Protein AF-A0A929K7Y6-F1 (afdb_monomer)

pLDDT: mean 86.95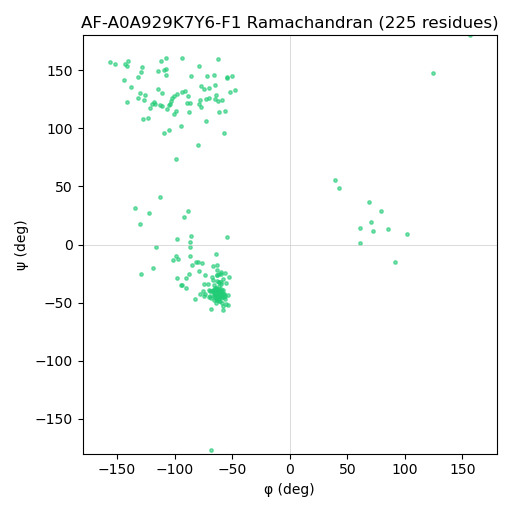, std 8.92, range [49.31, 98.0]

Sequence (227 aa):
PLDRRICQKIEYKYKKDDVKEEVITFFAADVDKVQQRGRVFEFLEKIGYAGSKWYGRIDEVYVPPSEYEEMARALKEKRIVFITGTPEYGKTYTAIRLMWEYYNSGYEPGWIKGGELTERIEVRKRLENISAELKPGHIIYFEDPFGRTKYERREGLEREIGTIMESIKHVGDAYVIITSREEVFKEFEKEKISVKELKEFERKLNIKKPSYDAEKRKEILLSWAEA

Secondary structure (DSSP, 8-state):
---GGGEEEEEEEEEEETTEEEEEEEEEE-HHHHHHHHHHHHHHHHTT-TT-TTTTTHHHH----TTHHHHHHHHHHHSEEEEEESTTSSHHHHHHHHHHHHHHTTPEEEEE--SSHHHHHHHHHHHHTHHHH--TTEEEEE-STT-SSS----TTHHHHHHHHHHHHHHSTTEEEEEEEEHHHHHHHTTSSS-HHHHHHHEEEE-TTTTSS-HHHHHHHHHHHH--

Foldseek 3Di:
DPDLVQWDWDWDWDDPDPPDIDIDIDTHGDVVVVVVLVLQQVLCVLQVNHPDPPSSCLVQQDDFFPCLVVLLVLCVVQLEAEEEEAPPLCQVSSLSSSQSVLVVVQAREYEQDCPDPVSLVSLVVCLVVVVVVFAARYEYEYEANLHDPAGPDDPCPLVSVVCCSVVSVVHHHHHYYYYHYPRSVVVVCVPDDPVVVNVSRYDYCYPVPHSADPVSVVSSVVSVVVD

Radius of gyration: 22.1 Å; Cα contacts (8 Å, |Δi|>4): 334; chains: 1; bounding box: 56×33×76 Å

Structure (mmCIF, N/CA/C/O backbone):
data_AF-A0A929K7Y6-F1
#
_entry.id   AF-A0A929K7Y6-F1
#
loop_
_atom_site.group_PDB
_atom_site.id
_atom_site.type_symbol
_atom_site.label_atom_id
_atom_site.label_alt_id
_atom_site.label_comp_id
_atom_site.label_asym_id
_atom_site.label_entity_id
_atom_site.label_seq_id
_atom_site.pdbx_PDB_ins_code
_atom_site.Cartn_x
_atom_site.Cartn_y
_atom_site.Cartn_z
_atom_site.occupancy
_atom_site.B_iso_or_equiv
_atom_site.auth_seq_id
_atom_site.auth_comp_id
_atom_site.auth_asym_id
_atom_site.auth_atom_id
_atom_site.pdbx_PDB_model_num
ATOM 1 N N . PRO A 1 1 ? 10.868 10.586 -25.017 1.00 49.31 1 PRO A N 1
ATOM 2 C CA . PRO A 1 1 ? 11.971 9.812 -25.643 1.00 49.31 1 PRO A CA 1
ATOM 3 C C . PRO A 1 1 ? 11.922 8.361 -25.160 1.00 49.31 1 PRO A C 1
ATOM 5 O O . PRO A 1 1 ? 11.759 8.166 -23.960 1.00 49.31 1 PRO A O 1
ATOM 8 N N . LEU A 1 2 ? 12.003 7.374 -26.061 1.00 53.50 2 LEU A N 1
ATOM 9 C CA . LEU A 1 2 ? 12.101 5.966 -25.658 1.00 53.50 2 LEU A CA 1
ATOM 10 C C . LEU A 1 2 ? 13.349 5.785 -24.792 1.00 53.50 2 LEU A C 1
ATOM 12 O O . LEU A 1 2 ? 14.454 6.173 -25.174 1.00 53.50 2 LEU A O 1
ATOM 16 N N . ASP A 1 3 ? 13.135 5.261 -23.593 1.00 63.34 3 ASP A N 1
ATOM 17 C CA . ASP A 1 3 ? 14.196 4.986 -22.642 1.00 63.34 3 ASP A CA 1
ATOM 18 C C . ASP A 1 3 ? 15.107 3.895 -23.214 1.00 63.34 3 ASP A C 1
ATOM 20 O O . ASP A 1 3 ? 14.658 2.813 -23.596 1.00 63.34 3 ASP A O 1
ATOM 24 N N . ARG A 1 4 ? 16.407 4.188 -23.285 1.00 64.75 4 ARG A N 1
ATOM 25 C CA . ARG A 1 4 ? 17.403 3.263 -23.834 1.00 64.75 4 ARG A CA 1
ATOM 26 C C . ARG A 1 4 ? 17.507 1.971 -23.018 1.00 64.75 4 ARG A C 1
ATOM 28 O O . ARG A 1 4 ? 18.010 0.993 -23.546 1.00 64.75 4 ARG A O 1
ATOM 35 N N . ARG A 1 5 ? 17.018 1.942 -21.772 1.00 65.69 5 ARG A N 1
ATOM 36 C CA . ARG A 1 5 ? 17.055 0.758 -20.894 1.00 65.69 5 ARG A CA 1
ATOM 37 C C . ARG A 1 5 ? 16.063 -0.337 -21.281 1.00 65.69 5 ARG A C 1
ATOM 39 O O . ARG A 1 5 ? 16.302 -1.504 -20.995 1.00 65.69 5 ARG A O 1
ATOM 46 N N . ILE A 1 6 ? 14.965 0.028 -21.943 1.00 70.44 6 ILE A N 1
ATOM 47 C CA . ILE A 1 6 ? 13.960 -0.925 -22.448 1.00 70.44 6 ILE A CA 1
ATOM 48 C C . ILE A 1 6 ? 14.158 -1.245 -23.932 1.00 70.44 6 ILE A C 1
ATOM 50 O O . ILE A 1 6 ? 13.341 -1.939 -24.530 1.00 70.44 6 ILE A O 1
ATOM 54 N N . CYS A 1 7 ? 15.228 -0.718 -24.533 1.00 73.50 7 CYS A N 1
ATOM 55 C CA . CYS A 1 7 ? 15.542 -0.918 -25.935 1.00 73.50 7 CYS A CA 1
ATOM 56 C C . CYS A 1 7 ? 16.875 -1.648 -26.079 1.00 73.50 7 CYS A C 1
ATOM 58 O O . CYS A 1 7 ? 17.916 -1.154 -25.649 1.00 73.50 7 CYS A O 1
ATOM 60 N N . GLN A 1 8 ? 16.873 -2.790 -26.756 1.00 78.88 8 GLN A N 1
ATOM 61 C CA . GLN A 1 8 ? 18.105 -3.453 -27.146 1.00 78.88 8 GLN A CA 1
ATOM 62 C C . GLN A 1 8 ? 18.693 -2.752 -28.372 1.00 78.88 8 GLN A C 1
ATOM 64 O O . GLN A 1 8 ? 18.033 -2.610 -29.404 1.00 78.88 8 GLN A O 1
ATOM 69 N N . LYS A 1 9 ? 19.949 -2.313 -28.266 1.00 83.69 9 LYS A N 1
ATOM 70 C CA . LYS A 1 9 ? 20.696 -1.801 -29.416 1.00 83.69 9 LYS A CA 1
ATOM 71 C C . LYS A 1 9 ? 21.072 -2.973 -30.323 1.00 83.69 9 LYS A C 1
ATOM 73 O O . LYS A 1 9 ? 21.716 -3.915 -29.870 1.00 83.69 9 LYS A O 1
ATOM 78 N N . ILE A 1 10 ? 20.700 -2.890 -31.593 1.00 84.44 10 ILE A N 1
ATOM 79 C CA . ILE A 1 10 ? 21.058 -3.862 -32.624 1.00 84.44 10 ILE A CA 1
ATOM 80 C C . ILE A 1 10 ? 21.908 -3.133 -33.655 1.00 84.44 10 ILE A C 1
ATOM 82 O O . ILE A 1 10 ? 21.470 -2.148 -34.244 1.00 84.44 10 ILE A O 1
ATOM 86 N N . GLU A 1 11 ? 23.129 -3.604 -33.867 1.00 89.12 11 GLU A N 1
ATOM 87 C CA . GLU A 1 11 ? 24.012 -3.084 -34.907 1.00 89.12 11 GLU A CA 1
ATOM 88 C C . GLU A 1 11 ? 24.056 -4.077 -36.064 1.00 89.12 11 GLU A C 1
ATOM 90 O O . GLU A 1 11 ? 24.442 -5.232 -35.893 1.00 89.12 11 GLU A O 1
ATOM 95 N N . TYR A 1 12 ? 23.656 -3.624 -37.246 1.00 84.31 12 TYR A N 1
ATOM 96 C CA . TYR A 1 12 ? 23.755 -4.391 -38.476 1.00 84.31 12 TYR A CA 1
ATOM 97 C C . TYR A 1 12 ? 24.885 -3.825 -39.327 1.00 84.31 12 TYR A C 1
ATOM 99 O O . TYR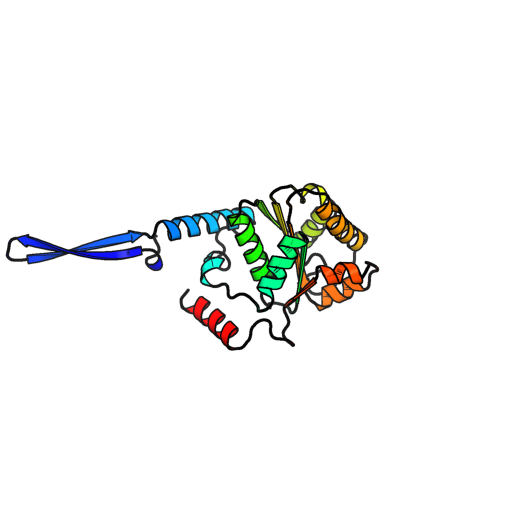 A 1 12 ? 24.838 -2.665 -39.744 1.00 84.31 12 TYR A O 1
ATOM 107 N N . LYS A 1 13 ? 25.908 -4.645 -39.566 1.00 88.69 13 LYS A N 1
ATOM 108 C CA . LYS A 1 13 ? 27.030 -4.298 -40.436 1.00 88.69 13 LYS A CA 1
ATOM 109 C C . LYS A 1 13 ? 26.755 -4.804 -41.843 1.00 88.69 13 LYS A C 1
ATOM 111 O O . LYS A 1 13 ? 26.407 -5.971 -42.014 1.00 88.69 13 LYS A O 1
ATOM 116 N N . TYR A 1 14 ? 26.928 -3.947 -42.840 1.00 84.00 14 TYR A N 1
ATOM 117 C CA . TYR A 1 14 ? 26.736 -4.306 -44.241 1.00 84.00 14 TYR A CA 1
ATOM 118 C C . TYR A 1 14 ? 27.783 -3.634 -45.128 1.00 84.00 14 TYR A C 1
ATOM 120 O O . TYR A 1 14 ? 28.328 -2.589 -44.780 1.00 84.00 14 TYR A O 1
ATOM 128 N N . LYS A 1 15 ? 28.089 -4.241 -46.277 1.00 82.81 15 LYS A N 1
ATOM 129 C CA . LYS A 1 15 ? 28.974 -3.647 -47.285 1.00 82.81 15 LYS A CA 1
ATOM 130 C C . LYS A 1 15 ? 28.125 -3.102 -48.419 1.00 82.81 15 LYS A C 1
ATOM 132 O O . LYS A 1 15 ? 27.332 -3.844 -48.993 1.00 82.81 15 LYS A O 1
ATOM 137 N N . LYS A 1 16 ? 28.273 -1.811 -48.707 1.00 70.88 16 LYS A N 1
ATOM 138 C CA . LYS A 1 16 ? 27.505 -1.141 -49.765 1.00 70.88 16 LYS A CA 1
ATOM 139 C C . LYS A 1 16 ? 28.177 -1.251 -51.135 1.00 70.88 16 LYS A C 1
ATOM 141 O O . LYS A 1 16 ? 27.482 -1.284 -52.135 1.00 70.88 16 LYS A O 1
ATOM 146 N N . ASP A 1 17 ? 29.493 -1.421 -51.129 1.00 71.38 17 ASP A N 1
ATOM 147 C CA . ASP A 1 17 ? 30.373 -1.778 -52.241 1.00 71.38 17 ASP A CA 1
ATOM 148 C C . ASP A 1 17 ? 31.562 -2.524 -51.606 1.00 71.38 17 ASP A C 1
ATOM 150 O O . ASP A 1 17 ? 31.840 -2.283 -50.426 1.00 71.38 17 ASP A O 1
ATOM 154 N N . ASP A 1 18 ? 32.284 -3.394 -52.326 1.00 69.94 18 ASP A N 1
ATOM 155 C CA . ASP A 1 18 ? 33.385 -4.264 -51.828 1.00 69.94 18 ASP A CA 1
ATOM 156 C C . ASP A 1 18 ? 34.552 -3.552 -51.091 1.00 69.94 18 ASP A C 1
ATOM 158 O O . ASP A 1 18 ? 35.552 -4.166 -50.719 1.00 69.94 18 ASP A O 1
ATOM 162 N N . VAL A 1 19 ? 34.421 -2.252 -50.835 1.00 66.69 19 VAL A N 1
ATOM 163 C CA . VAL A 1 19 ? 35.430 -1.336 -50.314 1.00 66.69 19 VAL A CA 1
ATOM 164 C C . VAL A 1 19 ? 35.034 -0.703 -48.965 1.00 66.69 19 VAL A C 1
ATOM 166 O O . VAL A 1 19 ? 35.923 -0.248 -48.246 1.00 66.69 19 VAL A O 1
ATOM 169 N N . LYS A 1 20 ? 33.747 -0.671 -48.559 1.00 72.94 20 LYS A N 1
ATOM 170 C CA . LYS A 1 20 ? 33.336 0.041 -47.324 1.00 72.94 20 LYS A CA 1
ATOM 171 C C . LYS A 1 20 ? 32.254 -0.675 -46.510 1.00 72.94 20 LYS A C 1
ATOM 173 O O . LYS A 1 20 ? 31.156 -0.938 -46.997 1.00 72.94 20 LYS A O 1
ATOM 178 N N . GLU A 1 21 ? 32.581 -0.958 -45.249 1.00 79.94 21 GLU A N 1
ATOM 179 C CA . GLU A 1 21 ? 31.666 -1.504 -44.243 1.00 79.94 21 GLU A CA 1
ATOM 180 C C . GLU A 1 21 ? 30.913 -0.348 -43.560 1.00 79.94 21 GLU A C 1
ATOM 182 O O . GLU A 1 21 ? 31.523 0.572 -43.012 1.00 79.94 21 GLU A O 1
ATOM 187 N N . GLU A 1 22 ? 29.586 -0.369 -43.626 1.00 85.94 22 GLU A N 1
ATOM 188 C CA . GLU A 1 22 ? 28.689 0.574 -42.960 1.00 85.94 22 GLU A CA 1
ATOM 189 C C . GLU A 1 22 ? 27.943 -0.125 -41.816 1.00 85.94 22 GLU A C 1
ATOM 191 O O . GLU A 1 22 ? 27.679 -1.327 -41.863 1.00 85.94 22 GLU A O 1
ATOM 196 N N . VAL A 1 23 ? 27.587 0.636 -40.777 1.00 87.50 23 VAL A N 1
ATOM 197 C CA . VAL A 1 23 ? 26.842 0.132 -39.615 1.00 87.50 23 VAL A CA 1
ATOM 198 C C . VAL A 1 23 ? 25.519 0.877 -39.502 1.00 87.50 23 VAL A C 1
ATOM 200 O O . VAL A 1 23 ? 25.504 2.095 -39.332 1.00 87.50 23 VAL A O 1
ATOM 203 N N . ILE A 1 24 ? 24.406 0.147 -39.546 1.00 87.38 24 ILE A N 1
ATOM 204 C CA . ILE A 1 24 ? 23.079 0.671 -39.213 1.00 87.38 24 ILE A CA 1
ATOM 205 C C . ILE A 1 24 ? 22.763 0.271 -37.776 1.00 87.38 24 ILE A C 1
ATOM 207 O O . ILE A 1 24 ? 22.894 -0.892 -37.401 1.00 87.38 24 ILE A O 1
ATOM 211 N N . THR A 1 25 ? 22.350 1.241 -36.961 1.00 83.06 25 THR A N 1
ATOM 212 C CA . THR A 1 25 ? 21.903 0.991 -35.587 1.00 83.06 25 THR A CA 1
ATOM 213 C C . THR A 1 25 ? 20.381 1.017 -35.519 1.00 83.06 25 THR A C 1
ATOM 215 O O . THR A 1 25 ? 19.760 2.014 -35.880 1.00 83.06 25 THR A O 1
ATOM 218 N N . PHE A 1 26 ? 19.798 -0.047 -34.979 1.00 81.94 26 PHE A N 1
ATOM 219 C CA . PHE A 1 26 ? 18.393 -0.148 -34.611 1.00 81.94 26 PHE A CA 1
ATOM 220 C C . PHE A 1 26 ? 18.254 -0.224 -33.087 1.00 81.94 26 PHE A C 1
ATOM 222 O O . PHE A 1 26 ? 19.178 -0.622 -32.375 1.00 81.94 26 PHE A O 1
ATOM 229 N N . PHE A 1 27 ? 17.077 0.140 -32.589 1.00 79.75 27 PHE A N 1
ATOM 230 C CA . PHE A 1 27 ? 16.694 -0.034 -31.193 1.00 79.75 27 PHE A CA 1
ATOM 231 C C . PHE A 1 27 ? 15.416 -0.868 -31.163 1.00 79.75 27 PHE A C 1
ATOM 233 O O . PHE A 1 27 ? 14.361 -0.389 -31.574 1.00 79.75 27 PHE A O 1
ATOM 240 N N . ALA A 1 28 ? 15.518 -2.119 -30.722 1.00 80.19 28 ALA A N 1
ATOM 241 C CA . ALA A 1 28 ? 14.365 -2.990 -30.542 1.00 80.19 28 ALA A CA 1
ATOM 242 C C . ALA A 1 28 ? 13.790 -2.763 -29.144 1.00 80.19 28 ALA A C 1
ATOM 244 O O . ALA A 1 28 ? 14.463 -3.037 -28.152 1.00 80.19 28 ALA A O 1
ATOM 245 N N . ALA A 1 29 ? 12.576 -2.223 -29.066 1.00 80.69 29 ALA A N 1
ATOM 246 C CA . ALA A 1 29 ? 11.886 -2.047 -27.797 1.00 80.69 29 ALA A CA 1
ATOM 247 C C . ALA A 1 29 ? 11.316 -3.384 -27.310 1.00 80.69 29 ALA A C 1
ATOM 249 O O . ALA A 1 29 ? 10.709 -4.128 -28.080 1.00 80.69 29 ALA A O 1
ATOM 250 N N . ASP A 1 30 ? 11.485 -3.652 -26.022 1.00 84.06 30 ASP A N 1
ATOM 251 C CA . ASP A 1 30 ? 10.811 -4.741 -25.327 1.00 84.06 30 ASP A CA 1
ATOM 252 C C . ASP A 1 30 ? 9.331 -4.365 -25.139 1.00 84.06 30 ASP A C 1
ATOM 254 O O . ASP A 1 30 ? 8.996 -3.468 -24.357 1.00 84.06 30 ASP A O 1
ATOM 258 N N . VAL A 1 31 ? 8.455 -4.996 -25.926 1.00 85.00 31 VAL A N 1
ATOM 259 C CA . VAL A 1 31 ? 7.019 -4.679 -25.968 1.00 85.00 31 VAL A CA 1
ATOM 260 C C . VAL A 1 31 ? 6.369 -4.888 -24.603 1.00 85.00 31 VAL A C 1
ATOM 262 O O . VAL A 1 31 ? 5.584 -4.038 -24.181 1.00 85.00 31 VAL A O 1
ATOM 265 N N . ASP A 1 32 ? 6.741 -5.949 -23.888 1.00 85.69 32 ASP A N 1
ATOM 266 C CA . ASP A 1 32 ? 6.171 -6.270 -22.579 1.00 85.69 32 ASP A CA 1
ATOM 267 C C . ASP A 1 32 ? 6.541 -5.188 -21.559 1.00 85.69 32 ASP A C 1
ATOM 269 O O . ASP A 1 32 ? 5.677 -4.684 -20.839 1.00 85.69 32 ASP A O 1
ATOM 273 N N . LYS A 1 33 ? 7.798 -4.722 -21.565 1.00 83.12 33 LYS A N 1
ATOM 274 C CA . LYS A 1 33 ? 8.229 -3.602 -20.707 1.00 83.12 33 LYS A CA 1
ATOM 275 C C . LYS A 1 33 ? 7.547 -2.285 -21.064 1.00 83.12 33 LYS A C 1
ATOM 277 O O . LYS A 1 33 ? 7.236 -1.492 -20.173 1.00 83.12 33 LYS A O 1
ATOM 282 N N . VAL A 1 34 ? 7.313 -2.021 -22.352 1.00 86.31 34 VAL A N 1
ATOM 283 C CA . VAL A 1 34 ? 6.565 -0.830 -22.790 1.00 86.31 34 VAL A CA 1
ATOM 284 C C . VAL A 1 34 ? 5.124 -0.892 -22.282 1.00 86.31 34 VAL A C 1
ATOM 286 O O . VAL A 1 34 ? 4.634 0.089 -21.719 1.00 86.31 34 VAL A O 1
ATOM 289 N N . GLN A 1 35 ? 4.459 -2.038 -22.432 1.00 89.06 35 GLN A N 1
ATOM 290 C CA . GLN A 1 35 ? 3.093 -2.244 -21.952 1.00 89.06 35 GLN A CA 1
ATOM 291 C C . GLN A 1 35 ? 3.006 -2.135 -20.429 1.00 89.06 35 GLN A C 1
ATOM 293 O O . GLN A 1 35 ? 2.133 -1.435 -19.919 1.00 89.06 35 GLN A O 1
ATOM 298 N N . GLN A 1 36 ? 3.940 -2.748 -19.700 1.00 88.00 36 GLN A N 1
ATOM 299 C CA . GLN A 1 36 ? 4.024 -2.653 -18.245 1.00 88.00 36 GLN A CA 1
ATOM 300 C C . GLN A 1 36 ? 4.144 -1.196 -17.784 1.00 88.00 36 GLN A C 1
ATOM 302 O O . GLN A 1 36 ? 3.403 -0.768 -16.902 1.00 88.00 36 GLN A O 1
ATOM 307 N N . ARG A 1 37 ? 5.004 -0.394 -18.425 1.00 86.62 37 ARG A N 1
ATOM 308 C CA . ARG A 1 37 ? 5.113 1.046 -18.132 1.00 86.62 37 ARG A CA 1
ATOM 309 C C . ARG A 1 37 ? 3.822 1.805 -18.417 1.00 86.62 37 ARG A C 1
ATOM 311 O O . ARG A 1 37 ? 3.455 2.674 -17.630 1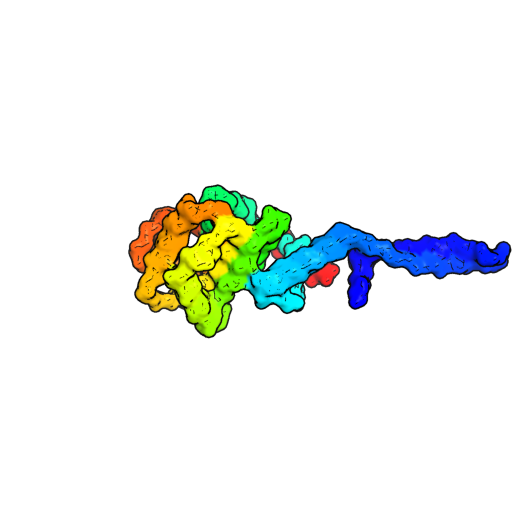.00 86.62 37 ARG A O 1
ATOM 318 N N . GLY A 1 38 ? 3.132 1.469 -19.505 1.00 91.00 38 GLY A N 1
ATOM 319 C CA . GLY A 1 38 ? 1.804 2.009 -19.800 1.00 91.00 38 GLY A CA 1
ATOM 320 C C . GLY A 1 38 ? 0.800 1.702 -18.687 1.00 91.00 38 GLY A C 1
ATOM 321 O O . GLY A 1 38 ? 0.112 2.604 -18.219 1.00 91.00 38 GLY A O 1
ATOM 322 N N . ARG A 1 39 ? 0.787 0.460 -18.185 1.00 94.00 39 ARG A N 1
ATOM 323 C CA . ARG A 1 39 ? -0.081 0.055 -17.068 1.00 94.00 39 ARG A CA 1
ATOM 324 C C . ARG A 1 39 ? 0.262 0.775 -15.766 1.00 94.00 39 ARG A C 1
ATOM 326 O O . ARG A 1 39 ? -0.653 1.195 -15.067 1.00 94.00 39 ARG A O 1
ATOM 333 N N . VAL A 1 40 ? 1.548 0.952 -15.446 1.00 94.38 40 VAL A N 1
ATOM 334 C CA . VAL A 1 40 ? 1.969 1.734 -14.268 1.00 94.38 40 VAL A CA 1
ATOM 335 C C . VAL A 1 40 ? 1.497 3.181 -14.400 1.00 94.38 40 VAL A C 1
ATOM 337 O O . VAL A 1 40 ? 0.992 3.748 -13.436 1.00 94.38 40 VAL A O 1
ATOM 340 N N . PHE A 1 41 ? 1.627 3.782 -15.585 1.00 93.88 41 PHE A N 1
ATOM 341 C CA . PHE A 1 41 ? 1.149 5.141 -15.831 1.00 93.88 41 PHE A CA 1
ATOM 342 C C . PHE A 1 41 ? -0.362 5.266 -15.583 1.00 93.88 41 PHE A C 1
ATOM 344 O O . PHE A 1 41 ? -0.771 6.120 -14.799 1.00 93.88 41 PHE A O 1
ATOM 351 N N . GLU A 1 42 ? -1.166 4.374 -16.165 1.00 96.19 42 GLU A N 1
ATOM 352 C CA . GLU A 1 42 ? -2.624 4.352 -15.987 1.00 96.19 42 GLU A CA 1
ATOM 353 C C . GLU A 1 42 ? -3.030 4.126 -14.520 1.00 96.19 42 GLU A C 1
ATOM 355 O O . GLU A 1 42 ? -3.892 4.824 -13.984 1.00 96.19 42 GLU A O 1
ATOM 360 N N . PHE A 1 43 ? -2.362 3.196 -13.830 1.00 97.44 43 PHE A N 1
ATOM 361 C CA . PHE A 1 43 ? -2.551 2.968 -12.398 1.00 97.44 43 PHE A CA 1
ATOM 362 C C . PHE A 1 43 ? -2.310 4.244 -11.583 1.00 97.44 43 PHE A C 1
ATOM 364 O O . PHE A 1 43 ? -3.121 4.607 -10.730 1.00 97.44 43 PHE A O 1
ATOM 371 N N . LEU A 1 44 ? -1.209 4.949 -11.862 1.00 96.31 44 LEU A N 1
ATOM 372 C CA . LEU A 1 44 ? -0.865 6.190 -11.177 1.00 96.31 44 LEU A CA 1
ATOM 373 C C . LEU A 1 44 ? -1.856 7.317 -11.467 1.00 96.31 44 LEU A C 1
ATOM 375 O O . LEU A 1 44 ? -2.132 8.111 -10.568 1.00 96.31 44 LEU A O 1
ATOM 379 N N . GLU A 1 45 ? -2.408 7.395 -12.677 1.00 96.19 45 GLU A N 1
ATOM 380 C CA . GLU A 1 45 ? -3.503 8.320 -12.982 1.00 96.19 45 GLU A CA 1
ATOM 381 C C . GLU A 1 45 ? -4.738 8.020 -12.127 1.00 96.19 45 GLU A C 1
ATOM 383 O O . GLU A 1 45 ? -5.253 8.929 -11.471 1.00 96.19 45 GLU A O 1
ATOM 388 N N . LYS A 1 46 ? -5.155 6.749 -12.048 1.00 96.19 46 LYS A N 1
ATOM 389 C CA . LYS A 1 46 ? -6.330 6.315 -11.269 1.00 96.19 46 LYS A CA 1
ATOM 390 C C . LYS A 1 46 ? -6.219 6.649 -9.781 1.00 96.19 46 LYS A C 1
ATOM 392 O O . LYS A 1 46 ? -7.180 7.131 -9.187 1.00 96.19 46 LYS A O 1
ATOM 397 N N . ILE A 1 47 ? -5.038 6.483 -9.183 1.00 95.19 47 ILE A N 1
ATOM 398 C CA . ILE A 1 47 ? -4.813 6.822 -7.765 1.00 95.19 47 ILE A CA 1
ATOM 399 C C . ILE A 1 47 ? -4.453 8.305 -7.528 1.00 95.19 47 ILE A C 1
ATOM 401 O O . ILE A 1 47 ? -4.075 8.683 -6.416 1.00 95.19 47 ILE A O 1
ATOM 405 N N . GLY A 1 48 ? -4.529 9.163 -8.555 1.00 92.75 48 GLY A N 1
ATOM 406 C CA . GLY A 1 48 ? -4.270 10.602 -8.434 1.00 92.75 48 GLY A CA 1
ATOM 407 C C . GLY A 1 48 ? -2.802 10.952 -8.156 1.00 92.75 48 GLY A C 1
ATOM 408 O O . GLY A 1 48 ? -2.514 11.862 -7.370 1.00 92.75 48 GLY A O 1
ATOM 409 N N . TYR A 1 49 ? -1.875 10.204 -8.756 1.00 90.81 49 TYR A N 1
ATOM 410 C CA . TYR A 1 49 ? -0.418 10.365 -8.653 1.00 90.81 49 TYR A CA 1
ATOM 411 C C . TYR A 1 49 ? 0.285 10.290 -10.023 1.00 90.81 49 TYR A C 1
ATOM 413 O O . TYR A 1 49 ? 1.438 9.859 -10.129 1.00 90.81 49 TYR A O 1
ATOM 421 N N . ALA A 1 50 ? -0.404 10.733 -11.078 1.00 89.00 50 ALA A N 1
ATOM 422 C CA . ALA A 1 50 ? 0.121 10.802 -12.439 1.00 89.00 50 ALA A CA 1
ATOM 423 C C . ALA A 1 50 ? 1.514 11.458 -12.483 1.00 89.00 50 ALA A C 1
ATOM 425 O O . ALA A 1 50 ? 1.758 12.494 -11.863 1.00 89.00 50 ALA A O 1
ATOM 426 N N . GLY A 1 51 ? 2.450 10.837 -13.205 1.00 82.56 51 GLY A N 1
ATOM 427 C CA . GLY A 1 51 ? 3.819 11.347 -13.335 1.00 82.56 51 GLY A CA 1
ATOM 428 C C . GLY A 1 51 ? 4.696 11.210 -12.081 1.00 82.56 51 GLY A C 1
ATOM 429 O O . GLY A 1 51 ? 5.785 11.790 -12.041 1.00 82.56 51 GLY A O 1
ATOM 430 N N . SER A 1 52 ? 4.271 10.449 -11.062 1.00 87.88 52 SER A N 1
ATOM 431 C CA . SER A 1 52 ? 5.094 10.169 -9.880 1.00 87.88 52 SER A CA 1
ATOM 432 C C . SER A 1 52 ? 6.430 9.536 -10.260 1.00 87.88 52 SER A C 1
ATOM 434 O O . SER A 1 52 ? 6.483 8.391 -10.706 1.00 87.88 52 SER A O 1
ATOM 436 N N . LYS A 1 53 ? 7.534 10.240 -9.998 1.00 84.81 53 LYS A N 1
ATOM 437 C CA . LYS A 1 53 ? 8.880 9.660 -10.131 1.00 84.81 53 LYS A CA 1
ATOM 438 C C . LYS A 1 53 ? 9.149 8.572 -9.092 1.00 84.81 53 LYS A C 1
ATOM 440 O O . LYS A 1 53 ? 9.931 7.667 -9.354 1.00 84.81 53 LYS A O 1
ATOM 445 N N . TRP A 1 54 ? 8.497 8.668 -7.933 1.00 84.62 54 TRP A N 1
ATOM 446 C CA . TRP A 1 54 ? 8.679 7.731 -6.829 1.00 84.62 54 TRP A CA 1
ATOM 447 C C . TRP A 1 54 ? 7.996 6.391 -7.097 1.00 84.62 54 TRP A C 1
ATOM 449 O O . TRP A 1 54 ? 8.589 5.346 -6.870 1.00 84.62 54 TRP A O 1
ATOM 459 N N . TYR A 1 55 ? 6.763 6.428 -7.610 1.00 89.94 55 TYR A N 1
ATOM 460 C CA . TYR A 1 55 ? 5.939 5.232 -7.813 1.00 89.94 55 TYR A CA 1
ATOM 461 C C . TYR A 1 55 ? 5.918 4.744 -9.264 1.00 89.94 55 TYR A C 1
ATOM 463 O O . TYR A 1 55 ? 5.528 3.613 -9.521 1.00 89.94 55 TYR A O 1
ATOM 471 N N . GLY A 1 56 ? 6.392 5.547 -10.222 1.00 87.75 56 GLY A N 1
ATOM 472 C CA . GLY A 1 56 ? 6.483 5.150 -11.634 1.00 87.75 56 GLY A CA 1
ATOM 473 C C . GLY A 1 56 ? 7.445 3.991 -11.896 1.00 87.75 56 GLY A C 1
ATOM 474 O O . GLY A 1 56 ? 7.497 3.473 -13.005 1.00 87.75 56 GLY A O 1
ATOM 475 N N . ARG A 1 57 ? 8.207 3.590 -10.876 1.00 86.81 57 ARG A N 1
ATOM 476 C CA . ARG A 1 57 ? 9.219 2.534 -10.924 1.00 86.81 57 ARG A CA 1
ATOM 477 C C . ARG A 1 57 ? 8.927 1.428 -9.911 1.00 86.81 57 ARG A C 1
ATOM 479 O O . ARG A 1 57 ? 9.836 0.758 -9.435 1.00 86.81 57 ARG A O 1
ATOM 486 N N . ILE A 1 58 ? 7.651 1.246 -9.567 1.00 89.81 58 ILE A N 1
ATOM 487 C CA . ILE A 1 58 ? 7.205 0.326 -8.515 1.00 89.81 58 ILE A CA 1
ATOM 488 C C . ILE A 1 58 ? 7.627 -1.131 -8.726 1.00 89.81 58 ILE A C 1
ATOM 490 O O . ILE A 1 58 ? 7.849 -1.833 -7.746 1.00 89.81 58 ILE A O 1
ATOM 494 N N . ASP A 1 59 ? 7.786 -1.574 -9.971 1.00 87.25 59 ASP A N 1
ATOM 495 C CA . ASP A 1 59 ? 8.297 -2.913 -10.287 1.00 87.25 59 ASP A CA 1
ATOM 496 C C . ASP A 1 59 ? 9.830 -2.996 -10.303 1.00 87.25 59 ASP A C 1
ATOM 498 O O . ASP A 1 59 ? 10.378 -4.088 -10.230 1.00 87.25 59 ASP A O 1
ATOM 502 N N . GLU A 1 60 ? 10.526 -1.860 -10.395 1.00 86.06 60 GLU A N 1
ATOM 503 C CA . GLU A 1 60 ? 11.988 -1.814 -10.516 1.00 86.06 60 GLU A CA 1
ATOM 504 C C . GLU A 1 60 ? 12.686 -1.641 -9.161 1.00 86.06 60 GLU A C 1
ATOM 506 O O . GLU A 1 60 ? 13.784 -2.148 -8.975 1.00 86.06 60 GLU A O 1
ATOM 511 N N . VAL A 1 61 ? 12.086 -0.891 -8.226 1.00 89.31 61 VAL A N 1
ATOM 512 C CA . VAL A 1 61 ? 12.762 -0.490 -6.971 1.00 89.31 61 VAL A CA 1
ATOM 513 C C . VAL A 1 61 ? 12.133 -1.039 -5.702 1.00 89.31 61 VAL A C 1
ATOM 515 O O . VAL A 1 61 ? 12.611 -0.752 -4.601 1.00 89.31 61 VAL A O 1
ATOM 518 N N . TYR A 1 62 ? 11.027 -1.771 -5.820 1.00 91.75 62 TYR A N 1
ATOM 519 C CA . TYR A 1 62 ? 10.369 -2.303 -4.641 1.00 91.75 62 TYR A CA 1
ATOM 520 C C . TYR A 1 62 ? 11.103 -3.522 -4.101 1.00 91.75 62 TYR A C 1
ATOM 522 O O . TYR A 1 62 ? 11.141 -4.566 -4.742 1.00 91.75 62 TYR A O 1
ATOM 530 N N . VAL A 1 63 ? 11.588 -3.401 -2.868 1.00 91.44 63 VAL A N 1
ATOM 531 C CA . VAL A 1 63 ? 12.065 -4.540 -2.086 1.00 91.44 63 VAL A CA 1
ATOM 532 C C . VAL A 1 63 ? 11.002 -4.870 -1.035 1.00 91.44 63 VAL A C 1
ATOM 534 O O . VAL A 1 63 ? 10.661 -4.000 -0.219 1.00 91.44 63 VAL A O 1
ATOM 537 N N . PRO A 1 64 ? 10.451 -6.096 -1.021 1.00 92.56 64 PRO A N 1
ATOM 538 C CA . PRO A 1 64 ? 9.402 -6.463 -0.083 1.00 92.56 64 PRO A CA 1
ATOM 539 C C . PRO A 1 64 ? 9.934 -6.578 1.359 1.00 92.56 64 PRO A C 1
ATOM 541 O O . PRO A 1 64 ? 10.977 -7.210 1.604 1.00 92.56 64 PRO A O 1
ATOM 544 N N . PRO A 1 65 ? 9.219 -6.018 2.357 1.00 93.12 65 PRO A N 1
ATOM 545 C CA . PRO A 1 65 ? 9.529 -6.271 3.758 1.00 93.12 65 PRO A CA 1
ATOM 546 C C . PRO A 1 65 ? 9.358 -7.759 4.078 1.00 93.12 65 PRO A C 1
ATOM 548 O O . PRO A 1 65 ? 8.669 -8.498 3.378 1.00 93.12 65 PRO A O 1
ATOM 551 N N . SER A 1 66 ? 9.984 -8.228 5.153 1.00 92.12 66 SER A N 1
ATOM 552 C CA . SER A 1 66 ? 9.885 -9.634 5.575 1.00 92.12 66 SER A CA 1
ATOM 553 C C . SER A 1 66 ? 8.450 -10.080 5.877 1.00 92.12 66 SER A C 1
ATOM 555 O O . SER A 1 66 ? 8.131 -11.256 5.747 1.00 92.12 66 SER A O 1
ATOM 557 N N . GLU A 1 67 ? 7.578 -9.141 6.232 1.00 92.75 67 GLU A N 1
ATOM 558 C CA . GLU A 1 67 ? 6.160 -9.370 6.499 1.00 92.75 67 GLU A CA 1
ATOM 559 C C . GLU A 1 67 ? 5.270 -9.301 5.240 1.00 92.75 67 GLU A C 1
ATOM 561 O O . GLU A 1 67 ? 4.066 -9.522 5.349 1.00 92.75 67 GLU A O 1
ATOM 566 N N . TYR A 1 68 ? 5.819 -9.006 4.052 1.00 94.56 68 TYR A N 1
ATOM 567 C CA . TYR A 1 68 ? 5.031 -8.745 2.836 1.00 94.56 68 TYR A CA 1
ATOM 568 C C . TYR A 1 68 ? 4.039 -9.862 2.498 1.00 94.56 68 TYR A C 1
ATOM 570 O O . TYR A 1 68 ? 2.843 -9.615 2.365 1.00 94.56 68 TYR A O 1
ATOM 578 N N . GLU A 1 69 ? 4.523 -11.103 2.428 1.00 94.50 69 GLU A N 1
ATOM 579 C CA . GLU A 1 69 ? 3.701 -12.275 2.102 1.00 94.50 69 GLU A CA 1
ATOM 580 C C . GLU A 1 69 ? 2.564 -12.485 3.106 1.00 94.50 69 GLU A C 1
ATOM 582 O O . GLU A 1 69 ? 1.460 -12.907 2.755 1.00 94.50 69 GLU A O 1
ATOM 587 N N . GLU A 1 70 ? 2.812 -12.161 4.375 1.00 93.56 70 GLU A N 1
ATOM 588 C CA . GLU A 1 70 ? 1.798 -12.231 5.419 1.00 93.56 70 GLU A CA 1
ATOM 589 C C . GLU A 1 70 ? 0.729 -11.146 5.231 1.00 93.56 70 GLU A C 1
ATOM 591 O O . GLU A 1 70 ? -0.458 -11.420 5.410 1.00 93.56 70 GLU A O 1
ATOM 596 N N . MET A 1 71 ? 1.130 -9.933 4.832 1.00 95.44 71 MET A N 1
ATOM 597 C CA . MET A 1 71 ? 0.212 -8.834 4.515 1.00 95.44 71 MET A CA 1
ATOM 598 C C . MET A 1 71 ? -0.645 -9.147 3.292 1.00 95.44 71 MET A C 1
ATOM 600 O O . MET A 1 71 ? -1.863 -8.988 3.350 1.00 95.44 71 MET A O 1
ATOM 604 N N . ALA A 1 72 ? -0.029 -9.631 2.211 1.00 96.62 72 ALA A N 1
ATOM 605 C CA . ALA A 1 72 ? -0.724 -10.005 0.985 1.00 96.62 72 ALA A CA 1
ATOM 606 C C . ALA A 1 72 ? -1.741 -11.126 1.244 1.00 96.62 72 ALA A C 1
ATOM 608 O O . ALA A 1 72 ? -2.895 -11.040 0.815 1.00 96.62 72 ALA A O 1
ATOM 609 N N . ARG A 1 73 ? -1.350 -12.144 2.025 1.00 95.56 73 ARG A N 1
ATOM 610 C CA . ARG A 1 73 ? -2.250 -13.224 2.448 1.00 95.56 73 ARG A CA 1
ATOM 611 C C . ARG A 1 73 ? -3.394 -12.711 3.315 1.00 95.56 73 ARG A C 1
ATOM 613 O O . ARG A 1 73 ? -4.544 -13.039 3.039 1.00 95.56 73 ARG A O 1
ATOM 620 N N . ALA A 1 74 ? -3.096 -11.891 4.324 1.00 94.00 74 ALA A N 1
ATOM 621 C CA . ALA A 1 74 ? -4.114 -11.311 5.194 1.00 94.00 74 ALA A CA 1
ATOM 622 C C . ALA A 1 74 ? -5.128 -10.490 4.390 1.00 94.00 74 ALA A C 1
ATOM 624 O O . ALA A 1 74 ? -6.328 -10.674 4.570 1.00 94.00 74 ALA A O 1
ATOM 625 N N . LEU A 1 75 ? -4.663 -9.655 3.458 1.00 96.06 75 LEU A N 1
ATOM 626 C CA . LEU A 1 75 ? -5.535 -8.888 2.576 1.00 96.06 75 LEU A CA 1
ATOM 627 C C . LEU A 1 75 ? -6.399 -9.803 1.701 1.00 96.06 75 LEU A C 1
ATOM 629 O O . LEU A 1 75 ? -7.603 -9.588 1.610 1.00 96.06 75 LEU A O 1
ATOM 633 N N . LYS A 1 76 ? -5.819 -10.854 1.112 1.00 94.81 76 LYS A N 1
ATOM 634 C CA . LYS A 1 76 ? -6.551 -11.807 0.268 1.00 94.81 76 LYS A CA 1
ATOM 635 C C . LYS A 1 76 ? -7.647 -12.556 1.030 1.00 94.81 76 LYS A C 1
ATOM 637 O O . LYS A 1 76 ? -8.760 -12.684 0.531 1.00 94.81 76 LYS A O 1
ATOM 642 N N . GLU A 1 77 ? -7.335 -13.059 2.222 1.00 92.88 77 GLU A N 1
ATOM 643 C CA . GLU A 1 77 ? -8.247 -13.882 3.028 1.00 92.88 77 GLU A CA 1
ATOM 644 C C . GLU A 1 77 ? -9.303 -13.044 3.747 1.00 92.88 77 GLU A C 1
ATOM 646 O O . GLU A 1 77 ? -10.474 -13.416 3.816 1.00 92.88 77 GLU A O 1
ATOM 651 N N . LYS A 1 78 ? -8.881 -11.910 4.307 1.00 92.25 78 LYS A N 1
ATOM 652 C CA . LYS A 1 78 ? -9.712 -11.091 5.190 1.00 92.25 78 LYS A CA 1
ATOM 653 C C . LYS A 1 78 ? -10.347 -9.904 4.489 1.00 92.25 78 LYS A C 1
ATOM 655 O O . LYS A 1 78 ? -11.191 -9.250 5.093 1.00 92.25 78 LYS A O 1
ATOM 660 N N . ARG A 1 79 ? -9.937 -9.612 3.250 1.00 94.38 79 ARG A N 1
ATOM 661 C CA . ARG A 1 79 ? -10.343 -8.443 2.453 1.00 94.38 79 ARG A CA 1
ATOM 662 C C . ARG A 1 79 ? -9.981 -7.088 3.067 1.00 94.38 79 ARG A C 1
ATOM 664 O O . ARG A 1 79 ? -10.245 -6.052 2.469 1.00 94.38 79 ARG A O 1
ATOM 671 N N . ILE A 1 80 ? -9.327 -7.072 4.224 1.00 94.44 80 ILE A N 1
ATOM 672 C CA . ILE A 1 80 ? -8.826 -5.868 4.876 1.00 94.44 80 ILE A CA 1
ATOM 673 C C . ILE A 1 80 ? -7.494 -6.145 5.572 1.00 94.44 80 ILE A C 1
ATOM 675 O O . ILE A 1 80 ? -7.307 -7.202 6.178 1.00 94.44 80 ILE A O 1
ATOM 679 N N . VAL A 1 81 ? -6.576 -5.180 5.507 1.00 95.94 81 VAL A N 1
ATOM 680 C CA . VAL A 1 81 ? -5.313 -5.197 6.255 1.00 95.94 81 VAL A CA 1
ATOM 681 C C . VAL A 1 81 ? -5.001 -3.814 6.830 1.00 95.94 81 VAL A C 1
ATOM 683 O O . VAL A 1 81 ? -5.106 -2.803 6.133 1.00 95.94 81 VAL A O 1
ATOM 686 N N . PHE A 1 82 ? -4.584 -3.768 8.098 1.00 95.56 82 PHE A N 1
ATOM 687 C CA . PHE A 1 82 ? -4.018 -2.567 8.715 1.00 95.56 82 PHE A CA 1
ATOM 688 C C . PHE A 1 82 ? -2.498 -2.695 8.725 1.00 95.56 82 PHE A C 1
ATOM 690 O O . PHE A 1 82 ? -1.951 -3.531 9.440 1.00 95.56 82 PHE A O 1
ATOM 697 N N . ILE A 1 83 ? -1.805 -1.873 7.947 1.00 96.31 83 ILE A N 1
ATOM 698 C CA . ILE A 1 83 ? -0.346 -1.822 7.905 1.00 96.31 83 ILE A CA 1
ATOM 699 C C . ILE A 1 83 ? 0.113 -0.730 8.869 1.00 96.31 83 ILE A C 1
ATOM 701 O O . ILE A 1 83 ? 0.049 0.465 8.569 1.00 96.31 83 ILE A O 1
ATOM 705 N N . THR A 1 84 ? 0.584 -1.134 10.043 1.00 95.06 84 THR A N 1
ATOM 706 C CA . THR A 1 84 ? 1.063 -0.209 11.076 1.00 95.06 84 THR A CA 1
ATOM 707 C C . THR A 1 84 ? 2.578 -0.268 11.190 1.00 95.06 84 THR A C 1
ATOM 709 O O . THR A 1 84 ? 3.216 -1.203 10.710 1.00 95.06 84 THR A O 1
ATOM 712 N N . GLY A 1 85 ? 3.203 0.752 11.774 1.00 92.88 85 GLY A N 1
ATOM 713 C CA . GLY A 1 85 ? 4.654 0.731 11.947 1.00 92.88 85 GLY A CA 1
ATOM 714 C C . GLY A 1 85 ? 5.305 2.091 12.086 1.00 92.88 85 GLY A C 1
ATOM 715 O O . GLY A 1 85 ? 4.650 3.135 12.002 1.00 92.88 85 GLY A O 1
ATOM 716 N N . THR A 1 86 ? 6.625 2.067 12.246 1.00 89.06 86 THR A N 1
ATOM 717 C CA . THR A 1 86 ? 7.470 3.259 12.385 1.00 89.06 86 THR A CA 1
ATOM 718 C C . THR A 1 86 ? 7.264 4.233 11.206 1.00 89.06 86 THR A C 1
ATOM 720 O O . THR A 1 86 ? 6.993 3.794 10.078 1.00 89.06 86 THR A O 1
ATOM 723 N N . PRO A 1 87 ? 7.314 5.562 11.427 1.00 87.62 87 PRO A N 1
ATOM 724 C CA . PRO A 1 87 ? 7.320 6.542 10.340 1.00 87.62 87 PRO A CA 1
ATOM 725 C C . PRO A 1 87 ? 8.373 6.211 9.276 1.00 87.62 87 PRO A C 1
ATOM 727 O O . PRO A 1 87 ? 9.428 5.678 9.603 1.00 87.62 87 PRO A O 1
ATOM 730 N N . GLU A 1 88 ? 8.058 6.499 8.009 1.00 83.94 88 GLU A N 1
ATOM 731 C CA . GLU A 1 88 ? 8.999 6.391 6.874 1.00 83.94 88 GLU A CA 1
ATOM 732 C C . GLU A 1 88 ? 9.565 4.979 6.611 1.00 83.94 88 GLU A C 1
ATOM 734 O O . GLU A 1 88 ? 10.481 4.800 5.819 1.00 83.94 88 GLU A O 1
ATOM 739 N N . TYR A 1 89 ? 8.961 3.944 7.199 1.00 85.75 89 TYR A N 1
ATOM 740 C CA . TYR A 1 89 ? 9.418 2.552 7.093 1.00 85.75 89 TYR A CA 1
ATOM 741 C C . TYR A 1 89 ? 8.786 1.758 5.935 1.00 85.75 89 TYR A C 1
ATOM 743 O O . TYR A 1 89 ? 8.678 0.538 5.995 1.00 85.75 89 TYR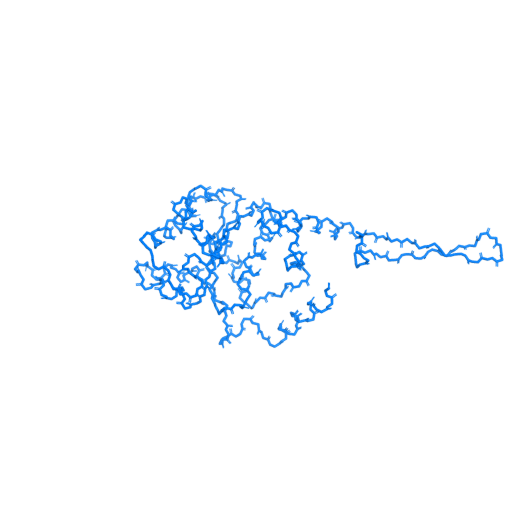 A O 1
ATOM 751 N N . GLY A 1 90 ? 8.313 2.449 4.892 1.00 89.44 90 GLY A N 1
ATOM 752 C CA . GLY A 1 90 ? 7.790 1.806 3.678 1.00 89.44 90 GLY A CA 1
ATOM 753 C C . GLY A 1 90 ? 6.314 1.388 3.711 1.00 89.44 90 GLY A C 1
ATOM 754 O O . GLY A 1 90 ? 5.883 0.669 2.813 1.00 89.44 90 GLY A O 1
ATOM 755 N N . LYS A 1 91 ? 5.512 1.850 4.686 1.00 94.81 91 LYS A N 1
ATOM 756 C CA . LYS A 1 91 ? 4.063 1.550 4.763 1.00 94.81 91 LYS A CA 1
ATOM 757 C C . LYS A 1 91 ? 3.301 1.986 3.509 1.00 94.81 91 LYS A C 1
ATOM 759 O O . LYS A 1 91 ? 2.682 1.151 2.862 1.00 94.81 91 LYS A O 1
ATOM 764 N N . THR A 1 92 ? 3.390 3.270 3.150 1.00 93.88 92 THR A N 1
ATOM 765 C CA . THR A 1 92 ? 2.721 3.831 1.965 1.00 93.88 92 THR A CA 1
ATOM 766 C C . THR A 1 92 ? 3.177 3.119 0.696 1.00 93.88 92 THR A C 1
ATOM 768 O O . THR A 1 92 ? 2.352 2.710 -0.110 1.00 93.88 92 THR A O 1
ATOM 771 N N . TYR A 1 93 ? 4.482 2.876 0.552 1.00 94.50 93 TYR A N 1
ATOM 772 C CA . TYR A 1 93 ? 5.016 2.177 -0.616 1.00 94.50 93 TYR A CA 1
ATOM 773 C C . TYR A 1 93 ? 4.503 0.727 -0.705 1.00 94.50 93 TYR A C 1
ATOM 775 O O . TYR A 1 93 ? 4.108 0.275 -1.774 1.00 94.50 93 TYR A O 1
ATOM 783 N N . THR A 1 94 ? 4.440 0.015 0.424 1.00 96.00 94 THR A N 1
ATOM 784 C CA . THR A 1 94 ? 3.880 -1.345 0.512 1.00 96.00 94 THR A CA 1
ATOM 785 C C . THR A 1 94 ? 2.381 -1.366 0.208 1.00 96.00 94 THR A C 1
ATOM 787 O O . THR A 1 94 ? 1.919 -2.246 -0.510 1.00 96.00 94 THR A O 1
ATOM 790 N N . ALA A 1 95 ? 1.617 -0.381 0.689 1.00 97.44 95 ALA A N 1
ATOM 791 C CA . ALA A 1 95 ? 0.198 -0.248 0.365 1.00 97.44 95 ALA A CA 1
ATOM 792 C C . ALA A 1 95 ? -0.019 -0.035 -1.142 1.00 97.44 95 ALA A C 1
ATOM 794 O O . ALA A 1 95 ? -0.820 -0.738 -1.752 1.00 97.44 95 ALA A O 1
ATOM 795 N N . ILE A 1 96 ? 0.752 0.866 -1.762 1.00 96.88 96 ILE A N 1
ATOM 796 C CA . ILE A 1 96 ? 0.690 1.115 -3.210 1.00 96.88 96 ILE A CA 1
ATOM 797 C C . ILE A 1 96 ? 1.121 -0.131 -3.993 1.00 96.88 96 ILE A C 1
ATOM 799 O O . ILE A 1 96 ? 0.515 -0.436 -5.016 1.00 96.88 96 ILE A O 1
ATOM 803 N N . ARG A 1 97 ? 2.114 -0.891 -3.509 1.00 97.31 97 ARG A N 1
ATOM 804 C CA . ARG A 1 97 ? 2.513 -2.165 -4.121 1.00 97.31 97 ARG A CA 1
ATOM 805 C C . ARG A 1 97 ? 1.365 -3.173 -4.130 1.00 97.31 97 ARG A C 1
ATOM 807 O O . ARG A 1 97 ? 1.082 -3.744 -5.177 1.00 97.31 97 ARG A O 1
ATOM 814 N N . LEU A 1 98 ? 0.694 -3.365 -2.996 1.00 98.00 98 LEU A N 1
ATOM 815 C CA . LEU A 1 98 ? -0.467 -4.253 -2.921 1.00 98.00 98 LEU A CA 1
ATOM 816 C C . LEU A 1 98 ? -1.576 -3.773 -3.870 1.00 98.00 98 LEU A C 1
ATOM 818 O O . LEU A 1 98 ? -2.111 -4.569 -4.634 1.00 98.00 98 LEU A O 1
ATOM 822 N N . MET A 1 99 ? -1.872 -2.469 -3.898 1.00 97.94 99 MET A N 1
ATOM 823 C CA . MET A 1 99 ? -2.835 -1.903 -4.854 1.00 97.94 99 MET A CA 1
ATOM 824 C C . MET A 1 99 ? -2.457 -2.186 -6.309 1.00 97.94 99 MET A C 1
ATOM 826 O O . MET A 1 99 ? -3.325 -2.537 -7.102 1.00 97.94 99 MET A O 1
ATOM 830 N N . TRP A 1 100 ? -1.178 -2.054 -6.657 1.00 97.81 100 TRP A N 1
ATOM 831 C CA . TRP A 1 100 ? -0.659 -2.330 -7.994 1.00 97.81 100 TRP A CA 1
ATOM 832 C C . TRP A 1 100 ? -0.847 -3.798 -8.405 1.00 97.81 100 TRP A C 1
ATOM 834 O O . TRP A 1 100 ? -1.239 -4.085 -9.535 1.00 97.81 100 TRP A O 1
ATOM 844 N N . GLU A 1 101 ? -0.639 -4.744 -7.490 1.00 97.44 101 GLU A N 1
ATOM 845 C CA . GLU A 1 101 ? -0.847 -6.175 -7.759 1.00 97.44 101 GLU A CA 1
ATOM 846 C C . GLU A 1 101 ? -2.325 -6.521 -7.992 1.00 97.44 101 GLU A C 1
ATOM 848 O O . GLU A 1 101 ? -2.658 -7.272 -8.916 1.00 97.44 101 GLU A O 1
ATOM 853 N N . TYR A 1 102 ? -3.229 -5.915 -7.220 1.00 97.81 102 TYR A N 1
ATOM 854 C CA . TYR A 1 102 ? -4.671 -6.051 -7.437 1.00 97.81 102 TYR A CA 1
ATOM 855 C C . TYR A 1 102 ? -5.123 -5.351 -8.722 1.00 97.81 102 TYR A C 1
ATOM 857 O O . TYR A 1 102 ? -5.898 -5.922 -9.486 1.00 97.81 102 TYR A O 1
ATOM 865 N N . TYR A 1 103 ? -4.583 -4.172 -9.032 1.00 97.88 103 TYR A N 1
ATOM 866 C CA . TYR A 1 103 ? -4.824 -3.507 -10.312 1.00 97.88 103 TYR A CA 1
ATOM 867 C C . TYR A 1 103 ? -4.437 -4.397 -11.495 1.00 97.88 103 TYR A C 1
ATOM 869 O O . TYR A 1 103 ? -5.197 -4.564 -12.451 1.00 97.88 103 TYR A O 1
ATOM 877 N N . ASN A 1 104 ? -3.279 -5.054 -11.403 1.00 96.44 104 ASN A N 1
ATOM 878 C CA . ASN A 1 104 ? -2.847 -5.991 -12.430 1.00 96.44 104 ASN A CA 1
ATOM 879 C C . ASN A 1 104 ? -3.772 -7.202 -12.577 1.00 96.44 104 ASN A C 1
ATOM 881 O O . ASN A 1 104 ? -3.874 -7.745 -13.680 1.00 96.44 104 ASN A O 1
ATOM 885 N N . SER A 1 105 ? -4.477 -7.553 -11.501 1.00 96.38 105 SER A N 1
ATOM 886 C CA . SER A 1 105 ? -5.488 -8.612 -11.436 1.00 96.38 105 SER A CA 1
ATOM 887 C C . SER A 1 105 ? -6.900 -8.147 -11.833 1.00 96.38 105 SER A C 1
ATOM 889 O O . SER A 1 105 ? -7.825 -8.953 -11.806 1.00 96.38 105 SER A O 1
ATOM 891 N N . GLY A 1 106 ? -7.074 -6.880 -12.230 1.00 96.75 106 GLY A N 1
ATOM 892 C CA . GLY A 1 106 ? -8.331 -6.342 -12.763 1.00 96.75 106 GLY A CA 1
ATOM 893 C C . GLY A 1 106 ? -9.166 -5.510 -11.787 1.00 96.75 106 GLY A C 1
ATOM 894 O O . GLY A 1 106 ? -10.296 -5.166 -12.123 1.00 96.75 106 GLY A O 1
ATOM 895 N N . TYR A 1 107 ? -8.639 -5.175 -10.607 1.00 97.44 107 TYR A N 1
ATOM 896 C CA . TYR A 1 107 ? -9.352 -4.351 -9.627 1.00 97.44 107 TYR A CA 1
ATOM 897 C C . TYR A 1 107 ? -9.168 -2.854 -9.888 1.00 97.44 107 TYR A C 1
ATOM 899 O O . TYR A 1 107 ? -8.085 -2.398 -10.255 1.00 97.44 107 TYR A O 1
ATOM 907 N N . GLU A 1 108 ? -10.207 -2.068 -9.616 1.00 96.94 108 GLU A N 1
ATOM 908 C CA . GLU A 1 108 ? -10.153 -0.611 -9.662 1.00 96.94 108 GLU A CA 1
ATOM 909 C C . GLU A 1 108 ? -9.484 -0.056 -8.387 1.00 96.94 108 GLU A C 1
ATOM 911 O O . GLU A 1 108 ? -9.966 -0.309 -7.277 1.00 96.94 108 GLU A O 1
ATOM 916 N N . PRO A 1 109 ? -8.376 0.697 -8.503 1.00 97.62 109 PRO A N 1
ATOM 917 C CA . PRO A 1 109 ? -7.629 1.189 -7.360 1.00 97.62 109 PRO A CA 1
ATOM 918 C C . PRO A 1 109 ? -8.130 2.572 -6.926 1.00 97.62 109 PRO A C 1
ATOM 920 O O . PRO A 1 109 ? -8.240 3.491 -7.734 1.00 97.62 109 PRO A O 1
ATOM 923 N N . GLY A 1 110 ? -8.365 2.757 -5.627 1.00 95.94 110 GLY A N 1
ATOM 924 C CA . GLY A 1 110 ? -8.706 4.051 -5.035 1.00 95.94 110 GLY A CA 1
ATOM 925 C C . GLY A 1 110 ? -7.774 4.400 -3.882 1.00 95.94 110 GLY A C 1
ATOM 926 O O . GLY A 1 110 ? -7.661 3.633 -2.932 1.00 95.94 110 GLY A O 1
ATOM 927 N N . TRP A 1 111 ? -7.112 5.557 -3.934 1.00 95.81 111 TRP A N 1
ATOM 928 C CA . TRP A 1 111 ? -6.290 6.048 -2.823 1.00 95.81 111 TRP A CA 1
ATOM 929 C C . TRP A 1 111 ? -6.905 7.297 -2.200 1.00 95.81 111 TRP A C 1
ATOM 931 O O . TRP A 1 111 ? -7.071 8.333 -2.844 1.00 95.81 111 TRP A O 1
ATOM 941 N N . ILE A 1 112 ? -7.214 7.187 -0.914 1.00 93.56 112 ILE A N 1
ATOM 942 C CA . ILE A 1 112 ? -7.726 8.249 -0.063 1.00 93.56 112 ILE A CA 1
ATOM 943 C C . ILE A 1 112 ? -6.574 8.706 0.841 1.00 93.56 112 ILE A C 1
ATOM 945 O O . ILE A 1 112 ? -6.222 8.048 1.822 1.00 93.56 112 ILE A O 1
ATOM 949 N N . LYS A 1 113 ? -5.939 9.810 0.442 1.00 90.88 113 LYS A N 1
ATOM 950 C CA . LYS A 1 113 ? -4.711 10.351 1.047 1.00 90.88 113 LYS A CA 1
ATOM 951 C C . LYS A 1 113 ? -4.987 10.967 2.414 1.00 90.88 113 LYS A C 1
ATOM 953 O O . LYS A 1 113 ? -6.017 11.601 2.587 1.00 90.88 113 LYS A O 1
ATOM 958 N N . GLY A 1 114 ? -4.047 10.852 3.348 1.00 86.88 114 GLY A N 1
ATOM 959 C CA . GLY A 1 114 ? -4.153 11.432 4.696 1.00 86.88 114 GLY A CA 1
ATOM 960 C C . GLY A 1 114 ? -2.931 12.242 5.123 1.00 86.88 114 GLY A C 1
ATOM 961 O O . GLY A 1 114 ? -2.744 12.509 6.314 1.00 86.88 114 GLY A O 1
ATOM 962 N N . GLY A 1 115 ? -2.087 12.644 4.169 1.00 82.31 115 GLY A N 1
ATOM 963 C CA . GLY A 1 115 ? -0.865 13.395 4.441 1.00 82.31 115 GLY A CA 1
ATOM 964 C C . GLY A 1 115 ? -1.163 14.808 4.937 1.00 82.31 115 GLY A C 1
ATOM 965 O O . GLY A 1 115 ? -0.742 15.205 6.026 1.00 82.31 115 GLY A O 1
ATOM 966 N N . GLU A 1 116 ? -1.925 15.586 4.181 1.00 86.00 116 GLU A N 1
ATOM 967 C CA . GLU A 1 116 ? -2.232 16.979 4.518 1.00 86.00 116 GLU A CA 1
ATOM 968 C C . GLU A 1 116 ? -3.542 17.129 5.301 1.00 86.00 116 GLU A C 1
ATOM 970 O O . GLU A 1 116 ? -4.378 16.231 5.334 1.00 86.00 116 GLU A O 1
ATOM 975 N N . LEU A 1 117 ? -3.732 18.259 5.994 1.00 80.62 117 LEU A N 1
ATOM 976 C CA . LEU A 1 117 ? -4.934 18.469 6.820 1.00 80.62 117 LEU A CA 1
ATOM 977 C C . LEU A 1 117 ? -6.226 18.391 5.991 1.00 80.62 117 LEU A C 1
ATOM 979 O O . LEU A 1 117 ? -7.209 17.806 6.436 1.00 80.62 117 LEU A O 1
ATOM 983 N N . THR A 1 118 ? -6.218 18.966 4.789 1.00 85.69 118 THR A N 1
ATOM 984 C CA . THR A 1 118 ? -7.345 18.933 3.846 1.00 85.69 118 THR A CA 1
ATOM 985 C C . THR A 1 118 ? -7.632 17.521 3.349 1.00 85.69 118 THR A C 1
ATOM 987 O O . THR A 1 118 ? -8.789 17.118 3.284 1.00 85.69 118 THR A O 1
ATOM 990 N N . GLU A 1 119 ? -6.589 16.745 3.067 1.00 87.06 119 GLU A N 1
ATOM 991 C CA . GLU A 1 119 ? -6.704 15.336 2.688 1.00 87.06 119 GLU A CA 1
ATOM 992 C C . GLU A 1 119 ? -7.268 14.508 3.845 1.00 87.06 119 GLU A C 1
ATOM 994 O O . GLU A 1 119 ? -8.193 13.724 3.658 1.00 87.06 119 GLU A O 1
ATOM 999 N N . ARG A 1 120 ? -6.821 14.768 5.080 1.00 82.12 120 ARG A N 1
ATOM 1000 C CA . ARG A 1 120 ? -7.397 14.120 6.262 1.00 82.12 120 ARG A CA 1
ATOM 1001 C C . ARG A 1 120 ? -8.868 14.437 6.441 1.00 82.12 120 ARG A C 1
ATOM 1003 O O . ARG A 1 120 ? -9.578 13.539 6.864 1.00 82.12 120 ARG A O 1
ATOM 1010 N N . ILE A 1 121 ? -9.334 15.651 6.126 1.00 82.25 121 ILE A N 1
ATOM 1011 C CA . ILE A 1 121 ? -10.769 15.995 6.128 1.00 82.25 121 ILE A CA 1
ATOM 1012 C C . ILE A 1 121 ? -11.531 15.132 5.110 1.00 82.25 121 ILE A C 1
ATOM 1014 O O . ILE A 1 121 ? -12.586 14.592 5.439 1.00 82.25 121 ILE A O 1
ATOM 1018 N N . GLU A 1 122 ? -10.973 14.949 3.914 1.00 85.00 122 GLU A N 1
ATOM 1019 C CA . GLU A 1 122 ? -11.554 14.093 2.874 1.00 85.00 122 GLU A CA 1
ATOM 1020 C C . GLU A 1 122 ? -11.590 12.615 3.293 1.00 85.00 122 GLU A C 1
ATOM 1022 O O . GLU A 1 122 ? -12.616 11.958 3.119 1.00 85.00 122 GLU A O 1
ATOM 1027 N N . VAL A 1 123 ? -10.529 12.107 3.935 1.00 84.69 123 VAL A N 1
ATOM 1028 C CA . VAL A 1 123 ? -10.518 10.760 4.534 1.00 84.69 123 VAL A CA 1
ATOM 1029 C C . VAL A 1 123 ? -11.700 10.588 5.479 1.00 84.69 123 VAL A C 1
ATOM 1031 O O . VAL A 1 123 ? -12.365 9.556 5.435 1.00 84.69 123 VAL A O 1
ATOM 1034 N N . ARG A 1 124 ? -12.001 11.597 6.309 1.00 80.81 124 ARG A N 1
ATOM 1035 C CA . ARG A 1 124 ? -13.130 11.519 7.257 1.00 80.81 124 ARG A CA 1
ATOM 1036 C C . ARG A 1 124 ? -14.453 11.408 6.520 1.00 80.81 124 ARG A C 1
ATOM 1038 O O . ARG A 1 124 ? -15.203 10.472 6.760 1.00 80.81 124 ARG A O 1
ATOM 1045 N N . LYS A 1 125 ? -14.680 12.301 5.559 1.00 85.00 125 LYS A N 1
ATOM 1046 C CA . LYS A 1 125 ? -15.908 12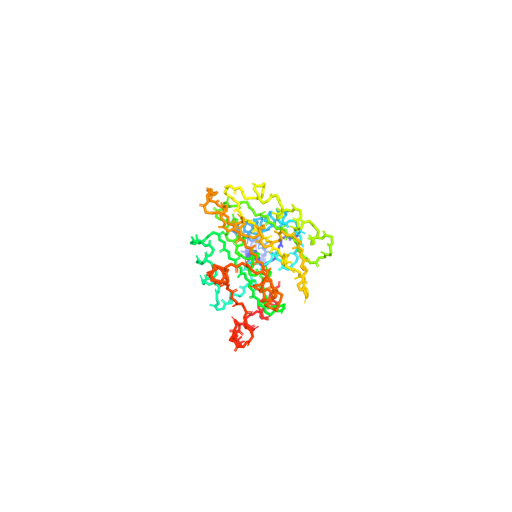.321 4.761 1.00 85.00 125 LYS A CA 1
ATOM 1047 C C . LYS A 1 125 ? -16.147 10.997 4.027 1.00 85.00 125 LYS A C 1
ATOM 1049 O O . LYS A 1 125 ? -17.281 10.535 3.933 1.00 85.00 125 LYS A O 1
ATOM 1054 N N . ARG A 1 126 ? -15.087 10.375 3.507 1.00 87.56 126 ARG A N 1
ATOM 1055 C CA . ARG A 1 126 ? -15.193 9.081 2.818 1.00 87.56 126 ARG A CA 1
ATOM 1056 C C . ARG A 1 126 ? -15.413 7.907 3.763 1.00 87.56 126 ARG A C 1
ATOM 1058 O O . ARG A 1 126 ? -16.136 6.986 3.406 1.00 87.56 126 ARG A O 1
ATOM 1065 N N . LEU A 1 127 ? -14.843 7.947 4.967 1.00 85.19 127 LEU A N 1
ATOM 1066 C CA . LEU A 1 127 ? -15.104 6.941 6.001 1.00 85.19 127 LEU A CA 1
ATOM 1067 C C . LEU A 1 127 ? -16.556 6.986 6.496 1.00 85.19 127 LEU A C 1
ATOM 1069 O O . LEU A 1 127 ? -17.177 5.935 6.644 1.00 85.19 127 LEU A O 1
ATOM 1073 N N . GLU A 1 128 ? -17.125 8.183 6.668 1.00 83.88 128 GLU A N 1
ATOM 1074 C CA . GLU A 1 128 ? -18.545 8.367 7.006 1.00 83.88 128 GLU A CA 1
ATOM 1075 C C . GLU A 1 128 ? -19.481 7.759 5.947 1.00 83.88 128 GLU A C 1
ATOM 1077 O O . GLU A 1 128 ? -20.554 7.253 6.277 1.00 83.88 128 GLU A O 1
ATOM 1082 N N . ASN A 1 129 ? -19.064 7.761 4.676 1.00 84.06 129 ASN A N 1
ATOM 1083 C CA . ASN A 1 129 ? -19.823 7.220 3.549 1.00 84.06 129 ASN A CA 1
ATOM 1084 C C . ASN A 1 129 ? -19.169 5.969 2.939 1.00 84.06 129 ASN A C 1
ATOM 1086 O O . ASN A 1 129 ? -19.127 5.800 1.719 1.00 84.06 129 ASN A O 1
ATOM 1090 N N . ILE A 1 130 ? -18.654 5.078 3.790 1.00 82.56 130 ILE A N 1
ATOM 1091 C CA . ILE A 1 130 ? -17.868 3.919 3.354 1.00 82.56 130 ILE A CA 1
ATOM 1092 C C . ILE A 1 130 ? -18.582 3.022 2.333 1.00 82.56 130 ILE A C 1
ATOM 1094 O O . ILE A 1 130 ? -17.943 2.464 1.443 1.00 82.56 130 ILE A O 1
ATOM 1098 N N . SER A 1 131 ? -19.907 2.891 2.416 1.00 80.50 131 SER A N 1
ATOM 1099 C CA . SER A 1 131 ? -20.697 2.086 1.477 1.00 80.50 131 SER A CA 1
ATOM 1100 C C . SER A 1 131 ? -20.603 2.586 0.033 1.00 80.50 131 SER A C 1
ATOM 1102 O O . SER A 1 131 ? -20.759 1.795 -0.894 1.00 80.50 131 SER A O 1
ATOM 1104 N N . ALA A 1 132 ? -20.320 3.875 -0.175 1.00 84.69 132 ALA A N 1
ATOM 1105 C CA . ALA A 1 132 ? -20.076 4.437 -1.498 1.00 84.69 132 ALA A CA 1
ATOM 1106 C C . ALA A 1 132 ? -18.662 4.137 -2.024 1.00 84.69 132 ALA A C 1
ATOM 1108 O O . ALA A 1 132 ? -18.456 4.159 -3.239 1.00 84.69 132 ALA A O 1
ATOM 1109 N N . GLU A 1 133 ? -17.705 3.849 -1.140 1.00 85.19 133 GLU A N 1
ATOM 1110 C CA . GLU A 1 133 ? -16.324 3.512 -1.504 1.00 85.19 133 GLU A CA 1
ATOM 1111 C C . GLU A 1 133 ? -16.144 1.997 -1.710 1.00 85.19 133 GLU A C 1
ATOM 1113 O O . GLU A 1 133 ? -15.431 1.573 -2.618 1.00 85.19 133 GLU A O 1
ATOM 1118 N N . LEU A 1 134 ? -16.815 1.163 -0.904 1.00 86.88 134 LEU A N 1
ATOM 1119 C CA . LEU A 1 134 ? -16.729 -0.300 -0.984 1.00 86.88 134 LEU A CA 1
ATOM 1120 C C . LEU A 1 134 ? -17.603 -0.858 -2.108 1.00 86.88 134 LEU A C 1
ATOM 1122 O O . LEU A 1 134 ? -18.738 -1.284 -1.896 1.00 86.88 134 LEU A O 1
ATOM 1126 N N . LYS A 1 135 ? -17.041 -0.880 -3.314 1.00 89.62 135 LYS A N 1
ATOM 1127 C CA . LYS A 1 135 ? -17.668 -1.450 -4.509 1.00 89.62 135 LYS A CA 1
ATOM 1128 C C . LYS A 1 135 ? -17.000 -2.770 -4.905 1.00 89.62 135 LYS A C 1
ATOM 1130 O O . LYS A 1 135 ? -15.781 -2.886 -4.774 1.00 89.62 135 LYS A O 1
ATOM 1135 N N . PRO A 1 136 ? -17.754 -3.741 -5.449 1.00 92.62 136 PRO A N 1
ATOM 1136 C CA . PRO A 1 136 ? -17.161 -4.939 -6.032 1.00 92.62 136 PRO A CA 1
ATOM 1137 C C . PRO A 1 136 ? -16.117 -4.604 -7.099 1.00 92.62 136 PRO A C 1
ATOM 1139 O O . PRO A 1 136 ? -16.264 -3.634 -7.847 1.00 92.62 136 PRO A O 1
ATOM 1142 N N . GLY A 1 137 ? -15.050 -5.394 -7.146 1.00 94.81 137 GLY A N 1
ATOM 1143 C CA . GLY A 1 137 ? -13.916 -5.194 -8.039 1.00 94.81 137 GLY A CA 1
ATOM 1144 C C . GLY A 1 137 ? -13.050 -3.984 -7.687 1.00 94.81 137 GLY A C 1
ATOM 1145 O O . GLY A 1 137 ? -12.340 -3.509 -8.561 1.00 94.81 137 GLY A O 1
ATOM 1146 N N . HIS A 1 138 ? -13.105 -3.452 -6.458 1.00 95.38 138 HIS A N 1
ATOM 1147 C CA . HIS A 1 138 ? -12.275 -2.312 -6.040 1.00 95.38 138 HIS A CA 1
ATOM 1148 C C . HIS A 1 138 ? -11.271 -2.681 -4.943 1.00 95.38 138 HIS A C 1
ATOM 1150 O O . HIS A 1 138 ? -11.542 -3.518 -4.079 1.00 95.38 138 HIS A O 1
ATOM 1156 N N . ILE A 1 139 ? -10.130 -1.989 -4.944 1.00 97.31 139 ILE A N 1
ATOM 1157 C CA . ILE A 1 139 ? -9.172 -1.959 -3.838 1.00 97.31 139 ILE A CA 1
ATOM 1158 C C . ILE A 1 139 ? -8.968 -0.520 -3.359 1.00 97.31 139 ILE A C 1
ATOM 1160 O O . ILE A 1 139 ? -8.494 0.337 -4.103 1.00 97.31 139 ILE A O 1
ATOM 1164 N N . ILE A 1 140 ? -9.330 -0.252 -2.105 1.00 96.38 140 ILE A N 1
ATOM 1165 C CA . ILE A 1 140 ? -9.297 1.090 -1.520 1.00 96.38 140 ILE A CA 1
ATOM 1166 C C . ILE A 1 140 ? -8.209 1.182 -0.454 1.00 96.38 140 ILE A C 1
ATOM 1168 O O . ILE A 1 140 ? -8.145 0.362 0.459 1.00 96.38 140 ILE A O 1
ATOM 1172 N N . TYR A 1 141 ? -7.370 2.207 -0.540 1.00 96.88 141 TYR A N 1
ATOM 1173 C CA . TYR A 1 141 ? -6.338 2.518 0.438 1.00 96.88 141 TYR A CA 1
ATOM 1174 C C . TYR A 1 141 ? -6.675 3.807 1.193 1.00 96.88 141 TYR A C 1
ATOM 1176 O O . TYR A 1 141 ? -6.741 4.878 0.591 1.00 96.88 141 TYR A O 1
ATOM 1184 N N . PHE A 1 142 ? -6.839 3.708 2.513 1.00 94.88 142 PHE A N 1
ATOM 1185 C CA . PHE A 1 142 ? -6.936 4.848 3.425 1.00 94.88 142 PHE A CA 1
ATOM 1186 C C . PHE A 1 142 ? -5.586 5.097 4.100 1.00 94.88 142 PHE A C 1
ATOM 1188 O O . PHE A 1 142 ? -5.107 4.274 4.888 1.00 94.88 142 PHE A O 1
ATOM 1195 N N . GLU A 1 143 ? -4.977 6.242 3.813 1.00 94.38 143 GLU A N 1
ATOM 1196 C CA . GLU A 1 143 ? -3.708 6.635 4.419 1.00 94.38 143 GLU A CA 1
ATOM 1197 C C . GLU A 1 143 ? -3.927 7.399 5.726 1.00 94.38 143 GLU A C 1
ATOM 1199 O O . GLU A 1 143 ? -4.675 8.372 5.759 1.00 94.38 143 GLU A O 1
ATOM 1204 N N . ASP A 1 144 ? -3.269 6.952 6.799 1.00 91.88 144 ASP A N 1
ATOM 1205 C CA . ASP A 1 144 ? -3.243 7.596 8.120 1.00 91.88 144 ASP A CA 1
ATOM 1206 C C . ASP A 1 144 ? -4.618 8.132 8.622 1.00 91.88 144 ASP A C 1
ATOM 1208 O O . ASP A 1 144 ? -4.701 9.269 9.109 1.00 91.88 144 ASP A O 1
ATOM 1212 N N . PRO A 1 145 ? -5.723 7.348 8.578 1.00 90.75 145 PRO A N 1
ATOM 1213 C CA . PRO A 1 145 ? -7.061 7.849 8.920 1.00 90.75 145 PRO A CA 1
ATOM 1214 C C . PRO A 1 145 ? -7.227 8.230 10.397 1.00 90.75 145 PRO A C 1
ATOM 1216 O O . PRO A 1 145 ? -8.151 8.967 10.749 1.00 90.75 145 PRO A O 1
ATOM 1219 N N . PHE A 1 146 ? -6.331 7.738 11.255 1.00 90.56 146 PHE A N 1
ATOM 1220 C CA . PHE A 1 146 ? -6.298 8.001 12.694 1.00 90.56 146 PHE A CA 1
ATOM 1221 C C . PHE A 1 146 ? -5.514 9.271 13.056 1.00 90.56 146 PHE A C 1
ATOM 1223 O O . PHE A 1 146 ? -5.540 9.702 14.208 1.00 90.56 146 PHE A O 1
ATOM 1230 N N . GLY A 1 147 ? -4.807 9.864 12.090 1.00 89.38 147 GLY A N 1
ATOM 1231 C CA . GLY A 1 147 ? -3.949 11.028 12.280 1.00 89.38 147 GLY A CA 1
ATOM 1232 C C . GLY A 1 147 ? -2.513 10.790 11.813 1.00 89.38 147 GLY A C 1
ATOM 1233 O O . GLY A 1 147 ? -1.967 9.692 11.913 1.00 89.38 147 GLY A O 1
ATOM 1234 N N . ARG A 1 148 ? -1.873 11.856 11.317 1.00 88.06 148 ARG A N 1
ATOM 1235 C CA . ARG A 1 148 ? -0.533 11.780 10.709 1.00 88.06 148 ARG A CA 1
ATOM 1236 C C . ARG A 1 148 ? 0.582 11.577 11.730 1.00 88.06 148 ARG A C 1
ATOM 1238 O O . ARG A 1 148 ? 1.531 10.859 11.454 1.00 88.06 148 ARG A O 1
ATOM 1245 N N . THR A 1 149 ? 0.536 12.275 12.863 1.00 88.75 149 THR A N 1
ATOM 1246 C CA . THR A 1 149 ? 1.624 12.284 13.868 1.00 88.75 149 THR A CA 1
ATOM 1247 C C . THR A 1 149 ? 1.149 11.994 15.284 1.00 88.75 149 THR A C 1
ATOM 1249 O O . THR A 1 149 ? 1.935 11.532 16.103 1.00 88.75 149 THR A O 1
ATOM 1252 N N . LYS A 1 150 ? -0.120 12.272 15.569 1.00 90.75 150 LYS A N 1
ATOM 1253 C CA . LYS A 1 150 ? -0.800 12.016 16.837 1.00 90.75 150 LYS A CA 1
ATOM 1254 C C . LYS A 1 150 ? -2.212 11.541 16.537 1.00 90.75 150 LYS A C 1
ATOM 1256 O O . LYS A 1 150 ? -2.724 11.853 15.459 1.00 90.75 150 LYS A O 1
ATOM 1261 N N . TYR A 1 151 ? -2.832 10.848 17.485 1.00 90.81 151 TYR A N 1
ATOM 1262 C CA . TYR A 1 151 ? -4.226 10.465 17.343 1.00 90.81 151 TYR A CA 1
ATOM 1263 C C . TYR A 1 151 ? -5.126 11.700 17.256 1.00 90.81 151 TYR A C 1
ATOM 1265 O O . TYR A 1 151 ? -5.113 12.583 18.117 1.00 90.81 151 TYR A O 1
ATOM 1273 N N . GLU A 1 152 ? -5.898 11.774 16.177 1.00 88.50 152 GLU A N 1
ATOM 1274 C CA . GLU A 1 152 ? -6.901 12.804 15.937 1.00 88.50 152 GLU A CA 1
ATOM 1275 C C . GLU A 1 152 ? -8.273 12.241 16.323 1.00 88.50 152 GLU A C 1
ATOM 1277 O O . GLU A 1 152 ? -9.085 11.901 15.461 1.00 88.50 152 GLU A O 1
ATOM 1282 N N . ARG A 1 153 ? -8.512 12.121 17.640 1.00 84.00 153 ARG A N 1
ATOM 1283 C CA . ARG A 1 153 ? -9.780 11.615 18.180 1.00 84.00 153 ARG A CA 1
ATOM 1284 C C . ARG A 1 153 ? -10.956 12.380 17.582 1.00 84.00 153 ARG A C 1
ATOM 1286 O O . ARG A 1 153 ? -10.986 13.612 17.619 1.00 84.00 153 ARG A O 1
ATOM 1293 N N . ARG A 1 154 ? -11.951 11.639 17.104 1.00 79.88 154 ARG A N 1
ATOM 1294 C CA . ARG A 1 154 ? -13.221 12.200 16.652 1.00 79.88 154 ARG A CA 1
ATOM 1295 C C . ARG A 1 154 ? -14.372 11.285 17.012 1.00 79.88 154 ARG A C 1
ATOM 1297 O O . ARG A 1 154 ? -14.194 10.084 17.174 1.00 79.88 154 ARG A O 1
ATOM 1304 N N . GLU A 1 155 ? -15.547 11.879 17.126 1.00 78.75 155 GLU A N 1
ATOM 1305 C CA . GLU A 1 155 ? -16.773 11.124 17.310 1.00 78.75 155 GLU A CA 1
ATOM 1306 C C . GLU A 1 155 ? -17.028 10.258 16.070 1.00 78.75 155 GLU A C 1
ATOM 1308 O O . GLU A 1 155 ? -16.965 10.748 14.948 1.00 78.75 155 GLU A O 1
ATOM 1313 N N . GLY A 1 156 ? -17.269 8.964 16.271 1.00 78.88 156 GLY A N 1
ATOM 1314 C CA . GLY A 1 156 ? -17.702 8.060 15.206 1.00 78.88 156 GLY A CA 1
ATOM 1315 C C . GLY A 1 156 ? -16.598 7.330 14.439 1.00 78.88 156 GLY A C 1
ATOM 1316 O O . GLY A 1 156 ? -16.917 6.309 13.837 1.00 78.88 156 GLY A O 1
ATOM 1317 N N . LEU A 1 157 ? -15.320 7.726 14.521 1.00 83.62 157 LEU A N 1
ATOM 1318 C CA . LEU A 1 157 ? -14.231 7.049 13.789 1.00 83.62 157 LEU A CA 1
ATOM 1319 C C . LEU A 1 157 ? -14.143 5.557 14.122 1.00 83.62 157 LEU A C 1
ATOM 1321 O O . LEU A 1 157 ? -13.985 4.719 13.238 1.00 83.62 157 LEU A O 1
ATOM 1325 N N . GLU A 1 158 ? -14.282 5.205 15.396 1.00 83.31 158 GLU A N 1
ATOM 1326 C CA . GLU A 1 158 ? -14.253 3.817 15.837 1.00 83.31 158 GLU A CA 1
ATOM 1327 C C . GLU A 1 158 ? -15.407 3.012 15.226 1.00 83.31 158 GLU A C 1
ATOM 1329 O O . GLU A 1 158 ? -15.234 1.874 14.783 1.00 83.31 158 GLU A O 1
ATOM 1334 N N . ARG A 1 159 ? -16.587 3.638 15.156 1.00 84.06 159 ARG A N 1
ATOM 1335 C CA . ARG A 1 159 ? -17.782 3.063 14.539 1.00 84.06 159 ARG A CA 1
ATOM 1336 C C . ARG A 1 159 ? -17.618 2.937 13.027 1.00 84.06 159 ARG A C 1
ATOM 1338 O O . ARG A 1 159 ? -18.047 1.929 12.476 1.00 84.06 159 ARG A O 1
ATOM 1345 N N . GLU A 1 160 ? -17.013 3.912 12.360 1.00 86.69 160 GLU A N 1
ATOM 1346 C CA . GLU A 1 160 ? -16.747 3.886 10.916 1.00 86.69 160 GLU A CA 1
ATOM 1347 C C . GLU A 1 160 ? -15.791 2.747 10.556 1.00 86.69 160 GLU A C 1
ATOM 1349 O O . GLU A 1 160 ? -16.092 1.951 9.669 1.00 86.69 160 GLU A O 1
ATOM 1354 N N . ILE A 1 161 ? -14.692 2.589 11.300 1.00 88.19 161 ILE A N 1
ATOM 1355 C CA . ILE A 1 161 ? -13.756 1.472 11.117 1.00 88.19 161 ILE A CA 1
ATOM 1356 C C . ILE A 1 161 ? -14.437 0.128 11.389 1.00 88.19 161 ILE A C 1
ATOM 1358 O O . ILE A 1 161 ? -14.308 -0.794 10.585 1.00 88.19 161 ILE A O 1
ATOM 1362 N N . GLY A 1 162 ? -15.224 0.021 12.465 1.00 86.31 162 GLY A N 1
ATOM 1363 C CA . GLY A 1 162 ? -16.032 -1.176 12.719 1.00 86.31 162 GLY A CA 1
ATOM 1364 C C . GLY A 1 162 ? -17.028 -1.458 11.587 1.00 86.31 162 GLY A C 1
ATOM 1365 O O . GLY A 1 162 ? -17.204 -2.604 11.180 1.00 86.31 162 GLY A O 1
ATOM 1366 N N . THR A 1 163 ? -17.618 -0.409 11.011 1.00 86.75 163 THR A N 1
ATOM 1367 C CA . THR A 1 163 ? -18.536 -0.512 9.869 1.00 86.75 163 THR A CA 1
ATOM 1368 C C . THR A 1 163 ? -17.811 -0.983 8.614 1.00 86.75 163 THR A C 1
ATOM 1370 O O . THR A 1 163 ? -18.364 -1.819 7.908 1.00 86.75 163 THR A O 1
ATOM 1373 N N . ILE A 1 164 ? -16.578 -0.534 8.344 1.00 88.25 164 ILE A N 1
ATOM 1374 C CA . ILE A 1 164 ? -15.741 -1.081 7.260 1.00 88.25 164 ILE A CA 1
ATOM 1375 C C . ILE A 1 164 ? -15.531 -2.580 7.472 1.00 88.25 164 ILE A C 1
ATOM 1377 O O . ILE A 1 164 ? -15.793 -3.375 6.571 1.00 88.25 164 ILE A O 1
ATOM 1381 N N . MET A 1 165 ? -15.059 -2.958 8.663 1.00 87.38 165 MET A N 1
ATOM 1382 C CA . MET A 1 165 ? -14.708 -4.341 8.998 1.00 87.38 165 MET A CA 1
ATOM 1383 C C . MET A 1 165 ? -15.906 -5.285 8.898 1.00 87.38 165 MET A C 1
ATOM 1385 O O . MET A 1 165 ? -15.734 -6.454 8.560 1.00 87.38 165 MET A O 1
ATOM 1389 N N . GLU A 1 166 ? -17.113 -4.798 9.179 1.00 86.12 166 GLU A N 1
ATOM 1390 C CA . GLU A 1 166 ? -18.334 -5.579 9.009 1.00 86.12 166 GLU A CA 1
ATOM 1391 C C . GLU A 1 166 ? -18.826 -5.560 7.559 1.00 86.12 166 GLU A C 1
ATOM 1393 O O . GLU A 1 166 ? -19.095 -6.611 6.984 1.00 86.12 166 GLU A O 1
ATOM 1398 N N . SER A 1 167 ? -18.871 -4.389 6.922 1.00 85.94 167 SER A N 1
ATOM 1399 C CA . SER A 1 167 ? -19.370 -4.234 5.550 1.00 85.94 167 SER A CA 1
ATOM 1400 C C . SER A 1 167 ? -18.537 -5.022 4.549 1.00 85.94 167 SER A C 1
ATOM 1402 O O . SER A 1 167 ? -19.100 -5.653 3.660 1.00 85.94 167 SER A O 1
ATOM 1404 N N . ILE A 1 168 ? -17.211 -5.066 4.714 1.00 88.19 168 ILE A N 1
ATOM 1405 C CA . ILE A 1 168 ? -16.320 -5.801 3.808 1.00 88.19 168 ILE A CA 1
ATOM 1406 C C . ILE A 1 168 ? -16.595 -7.308 3.809 1.00 88.19 168 ILE A C 1
ATOM 1408 O O . ILE A 1 168 ? -16.277 -7.987 2.839 1.00 88.19 168 ILE A O 1
ATOM 1412 N N . LYS A 1 169 ? -17.219 -7.850 4.866 1.00 84.81 169 LYS A N 1
ATOM 1413 C CA . LYS A 1 169 ? -17.627 -9.259 4.908 1.00 84.81 169 LYS A CA 1
ATOM 1414 C C . LYS A 1 169 ? -18.797 -9.531 3.961 1.00 84.81 169 LYS A C 1
ATOM 1416 O O . LYS A 1 169 ? -18.838 -10.608 3.362 1.00 84.81 169 LYS A O 1
ATOM 1421 N N . HIS A 1 170 ? -19.687 -8.550 3.803 1.00 84.38 170 HIS A N 1
ATOM 1422 C CA . HIS A 1 170 ? -20.948 -8.643 3.056 1.00 84.38 170 HIS A CA 1
ATOM 1423 C C . HIS A 1 170 ? -20.860 -8.080 1.634 1.00 84.38 170 HIS A C 1
ATOM 1425 O O . HIS A 1 170 ? -21.567 -8.550 0.747 1.00 84.38 170 HIS A O 1
ATOM 1431 N N . VAL A 1 171 ? -19.985 -7.099 1.394 1.00 81.62 171 VAL A N 1
ATOM 1432 C CA . VAL A 1 171 ? -19.696 -6.585 0.050 1.00 81.62 171 VAL A CA 1
ATOM 1433 C C . VAL A 1 171 ? -18.920 -7.649 -0.726 1.00 81.62 171 VAL A C 1
ATOM 1435 O O . VAL A 1 171 ? -17.901 -8.163 -0.259 1.00 81.62 171 VAL A O 1
ATOM 1438 N N . GLY A 1 172 ? -19.417 -8.005 -1.911 1.00 75.75 172 GLY A N 1
ATOM 1439 C CA . GLY A 1 172 ? -18.726 -8.927 -2.809 1.00 75.75 172 GLY A CA 1
ATOM 1440 C C . GLY A 1 172 ? -17.400 -8.338 -3.297 1.00 75.75 172 GLY A C 1
ATOM 1441 O O . GLY A 1 172 ? -17.350 -7.162 -3.630 1.00 75.75 172 GLY A O 1
ATOM 1442 N N . ASP A 1 173 ? -16.355 -9.165 -3.325 1.00 90.69 173 ASP A N 1
ATOM 1443 C CA . ASP A 1 173 ? -15.069 -8.945 -4.011 1.00 90.69 173 ASP A CA 1
ATOM 1444 C C . ASP A 1 173 ? -14.490 -7.513 -3.959 1.00 90.69 173 ASP A C 1
ATOM 1446 O O . ASP A 1 173 ? -14.228 -6.892 -4.986 1.00 90.69 173 ASP A O 1
ATOM 1450 N N . ALA A 1 174 ? -14.318 -6.964 -2.755 1.00 94.56 174 ALA A N 1
ATOM 1451 C CA . ALA A 1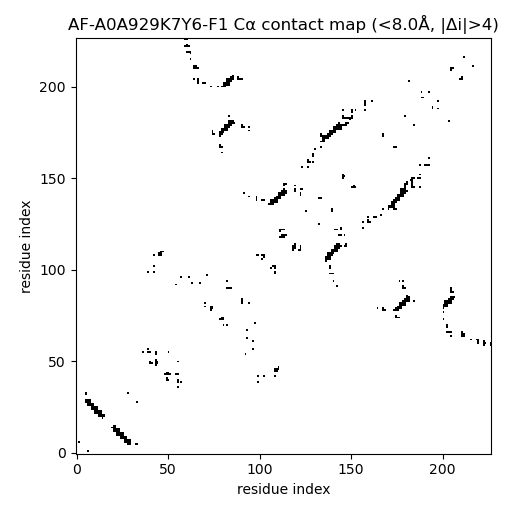 174 ? -13.687 -5.665 -2.521 1.00 94.56 174 ALA A CA 1
ATOM 1452 C C . ALA A 1 174 ? -12.582 -5.793 -1.466 1.00 94.56 174 ALA A C 1
ATOM 1454 O O . ALA A 1 174 ? -12.660 -6.665 -0.597 1.00 94.56 174 ALA A O 1
ATOM 1455 N N . TYR A 1 175 ? -11.580 -4.913 -1.528 1.00 96.31 175 TYR A N 1
ATOM 1456 C CA . TYR A 1 175 ? -10.389 -4.959 -0.677 1.00 96.31 175 TYR A CA 1
ATOM 1457 C C . TYR A 1 175 ? -10.075 -3.601 -0.051 1.00 96.31 175 TYR A C 1
ATOM 1459 O O . TYR A 1 175 ? -10.240 -2.560 -0.685 1.00 96.31 175 TYR A O 1
ATOM 1467 N N . VAL A 1 176 ? -9.586 -3.609 1.190 1.00 96.06 176 VAL A N 1
ATOM 1468 C CA . VAL A 1 176 ? -9.244 -2.394 1.937 1.00 96.06 176 VAL A CA 1
ATOM 1469 C C . VAL A 1 176 ? -7.843 -2.485 2.531 1.00 96.06 176 VAL A C 1
ATOM 1471 O O . VAL A 1 176 ? -7.492 -3.436 3.226 1.00 96.06 176 VAL A O 1
ATOM 1474 N N . ILE A 1 177 ? -7.046 -1.448 2.316 1.00 97.50 177 ILE A N 1
ATOM 1475 C CA . ILE A 1 177 ? -5.764 -1.248 2.985 1.00 97.50 177 ILE A CA 1
ATOM 1476 C C . ILE A 1 177 ? -5.892 -0.006 3.859 1.00 97.50 177 ILE A C 1
ATOM 1478 O O . ILE A 1 177 ? -6.381 1.029 3.412 1.00 97.50 177 ILE A O 1
ATOM 1482 N N . ILE A 1 178 ? -5.438 -0.089 5.103 1.00 95.44 178 ILE A N 1
ATOM 1483 C CA . ILE A 1 178 ? -5.361 1.059 6.007 1.00 95.44 178 ILE A CA 1
ATOM 1484 C C . ILE A 1 178 ? -3.934 1.160 6.524 1.00 95.44 178 ILE A C 1
ATOM 1486 O O . ILE A 1 178 ? -3.402 0.174 7.026 1.00 95.44 178 ILE A O 1
ATOM 1490 N N . THR A 1 179 ? -3.299 2.326 6.429 1.00 95.81 179 THR A N 1
ATOM 1491 C CA . THR A 1 179 ? -1.978 2.545 7.040 1.00 95.81 179 THR A CA 1
ATOM 1492 C C . THR A 1 179 ? -2.073 3.440 8.263 1.00 95.81 179 THR A C 1
ATOM 1494 O O . THR A 1 179 ? -2.970 4.268 8.380 1.00 95.81 179 THR A O 1
ATOM 1497 N N . SER A 1 180 ? -1.154 3.251 9.208 1.00 93.75 180 SER A N 1
ATOM 1498 C CA . SER A 1 180 ? -1.014 4.149 10.354 1.00 93.75 180 SER A CA 1
ATOM 1499 C C . SER A 1 180 ? 0.385 4.091 10.940 1.00 93.75 180 SER A C 1
ATOM 1501 O O . SER A 1 180 ? 1.091 3.081 10.855 1.00 93.75 180 SER A O 1
ATOM 1503 N N . ARG A 1 181 ? 0.786 5.150 11.636 1.00 93.69 181 ARG A N 1
ATOM 1504 C CA . ARG A 1 181 ? 1.885 5.045 12.598 1.00 93.69 181 ARG A CA 1
ATOM 1505 C C . ARG A 1 181 ? 1.497 4.149 13.772 1.00 93.69 181 ARG A C 1
ATOM 1507 O O . ARG A 1 181 ? 0.333 4.114 14.173 1.00 93.69 181 ARG A O 1
ATOM 1514 N N . GLU A 1 182 ? 2.474 3.418 14.305 1.00 92.12 182 GLU A N 1
ATOM 1515 C CA . GLU A 1 182 ? 2.256 2.454 15.392 1.00 92.12 182 GLU A CA 1
ATOM 1516 C C . GLU A 1 182 ? 1.727 3.134 16.663 1.00 92.12 182 GLU A C 1
ATOM 1518 O O . GLU A 1 182 ? 0.801 2.634 17.295 1.00 92.12 182 GLU A O 1
ATOM 1523 N N . GLU A 1 183 ? 2.294 4.278 17.043 1.00 92.31 183 GLU A N 1
ATOM 1524 C CA . GLU A 1 183 ? 1.890 5.039 18.225 1.00 92.31 183 GLU A CA 1
ATOM 1525 C C . GLU A 1 183 ? 0.466 5.590 18.103 1.00 92.31 183 GLU A C 1
ATOM 1527 O O . GLU A 1 183 ? -0.318 5.470 19.041 1.00 92.31 183 GLU A O 1
ATOM 1532 N N . VAL A 1 184 ? 0.111 6.091 16.918 1.00 92.50 184 VAL A N 1
ATOM 1533 C CA . VAL A 1 184 ? -1.228 6.609 16.623 1.00 92.50 184 VAL A CA 1
ATOM 1534 C C . VAL A 1 184 ? -2.257 5.478 16.667 1.00 92.50 184 VAL A C 1
ATOM 1536 O O . VAL A 1 184 ? -3.308 5.616 17.289 1.00 92.50 184 VAL A O 1
ATOM 1539 N N . PHE A 1 185 ? -1.933 4.327 16.071 1.00 92.19 185 PHE A N 1
ATOM 1540 C CA . PHE A 1 185 ? -2.822 3.167 16.075 1.00 92.19 185 PHE A CA 1
ATOM 1541 C C . PHE A 1 185 ? -3.045 2.620 17.491 1.00 92.19 185 PHE A C 1
ATOM 1543 O O . PHE A 1 185 ? -4.170 2.309 17.865 1.00 92.19 185 PHE A O 1
ATOM 1550 N N . LYS A 1 186 ? -1.997 2.574 18.323 1.00 90.75 186 LYS A N 1
ATOM 1551 C CA . LYS A 1 186 ? -2.109 2.160 19.733 1.00 90.75 186 LYS A CA 1
ATOM 1552 C C . LYS A 1 186 ? -2.977 3.089 20.573 1.00 90.75 186 LYS A C 1
ATOM 1554 O O . LYS A 1 186 ? -3.551 2.643 21.564 1.00 90.75 186 LYS A O 1
ATOM 1559 N N . GLU A 1 187 ? -3.007 4.382 20.264 1.00 90.81 187 GLU A N 1
ATOM 1560 C CA . GLU A 1 187 ? -3.921 5.319 20.920 1.00 90.81 187 GLU A CA 1
ATOM 1561 C C . GLU A 1 187 ? -5.366 5.045 20.503 1.00 90.81 187 GLU A C 1
ATOM 1563 O O . GLU A 1 187 ? -6.223 4.921 21.375 1.00 90.81 187 GLU A O 1
ATOM 1568 N N . PHE A 1 188 ? -5.608 4.825 19.209 1.00 89.00 188 PHE A N 1
ATOM 1569 C CA . PHE A 1 188 ? -6.912 4.415 18.686 1.00 89.00 188 PHE A CA 1
ATOM 1570 C C . PHE A 1 188 ? -7.421 3.094 19.296 1.00 89.00 188 PHE A C 1
ATOM 1572 O O . PHE A 1 188 ? -8.573 3.015 19.714 1.00 89.00 188 PHE A O 1
ATOM 1579 N N . GLU A 1 189 ? -6.565 2.075 19.450 1.00 87.25 189 GLU A N 1
ATOM 1580 C CA . GLU A 1 189 ? -6.939 0.793 20.076 1.00 87.25 189 GLU A CA 1
ATOM 1581 C C . GLU A 1 189 ? -7.508 0.954 21.502 1.00 87.25 189 GLU A C 1
ATOM 1583 O O . GLU A 1 189 ? -8.266 0.100 21.966 1.00 87.25 189 GLU A O 1
ATOM 1588 N N . LYS A 1 190 ? -7.166 2.035 22.217 1.00 85.38 190 LYS A N 1
ATOM 1589 C CA . LYS A 1 190 ? -7.659 2.289 23.583 1.00 85.38 190 LYS A CA 1
ATOM 1590 C C . LYS A 1 190 ? -9.106 2.795 23.617 1.00 85.38 190 LYS A C 1
ATOM 1592 O O . LYS A 1 190 ? -9.729 2.734 24.675 1.00 85.38 190 LYS A O 1
ATOM 1597 N N . GLU A 1 191 ? -9.661 3.258 22.498 1.00 74.88 191 GLU A N 1
ATOM 1598 C CA . GLU A 1 191 ? -10.952 3.967 22.430 1.00 74.88 191 GLU A CA 1
ATOM 1599 C C . GLU A 1 191 ? -12.186 3.052 22.255 1.00 74.88 191 GLU A C 1
ATOM 1601 O O . GLU A 1 191 ? -13.238 3.487 21.800 1.00 74.88 191 GLU A O 1
ATOM 1606 N N . LYS A 1 192 ? -12.118 1.805 22.752 1.00 63.34 192 LYS A N 1
ATOM 1607 C CA . LYS A 1 192 ? -13.253 0.858 22.908 1.00 63.34 192 LYS A CA 1
ATOM 1608 C C . LYS A 1 192 ? -13.736 0.102 21.659 1.00 63.34 192 LYS A C 1
ATOM 1610 O O . LYS A 1 192 ? -14.884 -0.342 21.629 1.00 63.34 192 LYS A O 1
ATOM 1615 N N . ILE A 1 193 ? -12.874 -0.165 20.684 1.00 61.31 193 ILE A N 1
ATOM 1616 C CA . ILE A 1 193 ? -13.119 -1.284 19.752 1.00 61.31 193 ILE A CA 1
ATOM 1617 C C . ILE A 1 193 ? -12.724 -2.595 20.442 1.00 61.31 193 ILE A C 1
ATOM 1619 O O . ILE A 1 193 ? -11.875 -2.598 21.336 1.00 61.31 193 ILE A O 1
ATOM 1623 N N . SER A 1 194 ? -13.322 -3.724 20.047 1.00 66.62 194 SER A N 1
ATOM 1624 C CA . SER A 1 194 ? -12.797 -5.043 20.408 1.00 66.62 194 SER A CA 1
ATOM 1625 C C . SER A 1 194 ? -11.348 -5.150 19.918 1.00 66.62 194 SER A C 1
ATOM 1627 O O . SER A 1 194 ? -11.080 -5.469 18.763 1.00 66.62 194 SER A O 1
ATOM 1629 N N . VAL A 1 195 ? -10.389 -4.867 20.805 1.00 65.50 195 VAL A N 1
ATOM 1630 C CA . VAL A 1 195 ? -8.939 -4.892 20.528 1.00 65.50 195 VAL A CA 1
ATOM 1631 C C . VAL A 1 195 ? -8.514 -6.225 19.906 1.00 65.50 195 VAL A C 1
ATOM 1633 O O . VAL A 1 195 ? -7.552 -6.293 19.146 1.00 65.50 195 VAL A O 1
ATOM 1636 N N . LYS A 1 196 ? -9.246 -7.299 20.220 1.00 68.19 196 LYS A N 1
ATOM 1637 C CA . LYS A 1 196 ? -9.024 -8.623 19.651 1.00 68.19 196 LYS A CA 1
ATOM 1638 C C . LYS A 1 196 ? -9.293 -8.652 18.144 1.00 68.19 196 LYS A C 1
ATOM 1640 O O . LYS A 1 196 ? -8.471 -9.193 17.420 1.00 68.19 196 LYS A O 1
ATOM 1645 N N . GLU A 1 197 ? -10.375 -8.029 17.683 1.00 73.88 197 GLU A N 1
ATOM 1646 C CA . GLU A 1 197 ? -10.722 -7.980 16.259 1.00 73.88 197 GLU A CA 1
ATOM 1647 C C . GLU A 1 197 ? -9.723 -7.126 15.477 1.00 73.88 197 GLU A C 1
ATOM 1649 O O . GLU A 1 197 ? -9.209 -7.585 14.468 1.00 73.88 197 GLU A O 1
ATOM 1654 N N . LEU A 1 198 ? -9.357 -5.932 15.961 1.00 81.38 198 LEU A N 1
ATOM 1655 C CA . LEU A 1 198 ? -8.386 -5.070 15.263 1.00 81.38 198 LEU A CA 1
ATOM 1656 C C . LEU A 1 198 ? -7.028 -5.750 15.060 1.00 81.38 198 LEU A C 1
ATOM 1658 O O . LEU A 1 198 ? -6.460 -5.706 13.966 1.00 81.38 198 LEU A O 1
ATOM 1662 N N . LYS A 1 199 ? -6.530 -6.435 16.093 1.00 81.19 199 LYS A N 1
ATOM 1663 C CA . LYS A 1 199 ? -5.244 -7.144 16.039 1.00 81.19 199 LYS A CA 1
ATOM 1664 C C . LYS A 1 199 ? -5.216 -8.273 15.021 1.00 81.19 199 LYS A C 1
ATOM 1666 O O . LYS A 1 199 ? -4.147 -8.606 14.518 1.00 81.19 199 LYS A O 1
ATOM 1671 N N . GLU A 1 200 ? -6.360 -8.864 14.692 1.00 84.69 200 GLU A N 1
ATOM 1672 C CA . GLU A 1 200 ? -6.418 -9.922 13.686 1.00 84.69 200 GLU A CA 1
ATOM 1673 C C . GLU A 1 200 ? -6.078 -9.406 12.280 1.00 84.69 200 GLU A C 1
ATOM 1675 O O . GLU A 1 200 ? -5.514 -10.157 11.471 1.00 84.69 200 GLU A O 1
ATOM 1680 N N . PHE A 1 201 ? -6.387 -8.143 11.992 1.00 86.31 201 PHE A N 1
ATOM 1681 C CA . PHE A 1 201 ? -6.147 -7.500 10.697 1.00 86.31 201 PHE A CA 1
ATOM 1682 C C . PHE A 1 201 ? -4.850 -6.675 10.667 1.00 86.31 201 PHE A C 1
ATOM 1684 O O . PHE A 1 201 ? -4.399 -6.285 9.591 1.00 86.31 201 PHE A O 1
ATOM 1691 N N . GLU A 1 202 ? -4.236 -6.417 11.824 1.00 90.62 202 GLU A N 1
ATOM 1692 C CA . GLU A 1 202 ? -3.002 -5.638 11.940 1.00 90.62 202 GLU A CA 1
ATOM 1693 C C . GLU A 1 202 ? -1.767 -6.426 11.478 1.00 90.62 202 GLU A C 1
ATOM 1695 O O . GLU A 1 202 ? -1.546 -7.570 11.878 1.00 90.62 202 GLU A O 1
ATOM 1700 N N . ARG A 1 203 ? -0.920 -5.793 10.663 1.00 92.81 203 ARG A N 1
ATOM 1701 C CA . ARG A 1 203 ? 0.411 -6.264 10.275 1.00 92.81 203 ARG A CA 1
ATOM 1702 C C . ARG A 1 203 ? 1.426 -5.139 10.442 1.00 92.81 203 ARG A C 1
ATOM 1704 O O . ARG A 1 203 ? 1.247 -4.040 9.925 1.00 92.81 203 ARG A O 1
ATOM 1711 N N . LYS A 1 204 ? 2.490 -5.420 11.197 1.00 89.06 204 LYS A N 1
ATOM 1712 C CA . LYS A 1 204 ? 3.459 -4.414 11.653 1.00 89.06 204 LYS A CA 1
ATOM 1713 C C . LYS A 1 204 ? 4.720 -4.417 10.809 1.00 89.06 204 LYS A C 1
ATOM 1715 O O . LYS A 1 204 ? 5.390 -5.440 10.731 1.00 89.06 204 LYS A O 1
ATOM 1720 N N . LEU A 1 205 ? 5.098 -3.245 10.308 1.00 83.94 205 LEU A N 1
ATOM 1721 C CA . LEU A 1 205 ? 6.467 -2.949 9.895 1.00 83.94 205 LEU A CA 1
ATOM 1722 C C . LEU A 1 205 ? 7.240 -2.396 11.092 1.00 83.94 205 LEU A C 1
ATOM 1724 O O . LEU A 1 205 ? 6.832 -1.401 11.697 1.00 83.94 205 LEU A O 1
ATOM 1728 N N . ASN A 1 206 ? 8.340 -3.046 11.463 1.00 76.06 206 ASN A N 1
ATOM 1729 C CA . ASN A 1 206 ? 9.018 -2.773 12.727 1.00 76.06 206 ASN A CA 1
ATOM 1730 C C . ASN A 1 206 ? 10.522 -2.535 12.543 1.00 76.06 206 ASN A C 1
ATOM 1732 O O . ASN A 1 206 ? 11.173 -3.123 11.682 1.00 76.06 206 ASN A O 1
ATOM 1736 N N . ILE A 1 207 ? 11.076 -1.680 13.406 1.00 65.88 207 ILE A N 1
ATOM 1737 C CA . ILE A 1 207 ? 12.517 -1.439 13.535 1.00 65.88 207 ILE A CA 1
ATOM 1738 C C . ILE A 1 207 ? 13.177 -2.371 14.565 1.00 65.88 207 ILE A C 1
ATOM 1740 O O . ILE A 1 207 ? 14.349 -2.706 14.430 1.00 65.88 207 ILE A O 1
ATOM 1744 N N . LYS A 1 208 ? 12.433 -2.815 15.592 1.00 62.19 208 LYS A N 1
ATOM 1745 C CA . LYS A 1 208 ? 12.930 -3.694 16.670 1.00 62.19 208 LYS A CA 1
ATOM 1746 C C . LYS A 1 208 ? 13.100 -5.137 16.201 1.00 62.19 208 LYS A C 1
ATOM 1748 O O . LYS A 1 208 ? 14.073 -5.789 16.562 1.00 62.19 208 LYS A O 1
ATOM 1753 N N . LYS A 1 209 ? 12.155 -5.616 15.387 1.00 69.75 209 LYS A N 1
ATOM 1754 C CA . LYS A 1 209 ? 12.308 -6.798 14.535 1.00 69.75 209 LYS A CA 1
ATOM 1755 C C . LYS A 1 209 ? 12.381 -6.261 13.107 1.00 69.75 209 LYS A C 1
ATOM 1757 O O . LYS A 1 209 ? 11.327 -5.929 12.576 1.00 69.75 209 LYS A O 1
ATOM 1762 N N . PRO A 1 210 ? 13.583 -6.062 12.549 1.00 76.12 210 PRO A N 1
ATOM 1763 C CA . PRO A 1 210 ? 13.738 -5.292 11.327 1.00 76.12 210 PRO A CA 1
ATOM 1764 C C . PRO A 1 210 ? 12.983 -5.952 10.173 1.00 76.12 210 PRO A C 1
ATOM 1766 O O . PRO A 1 210 ? 13.362 -7.026 9.709 1.00 76.12 210 PRO A O 1
ATOM 1769 N N . SER A 1 211 ? 11.947 -5.270 9.682 1.00 82.38 211 SER A N 1
ATOM 1770 C CA . SER A 1 211 ? 11.243 -5.638 8.444 1.00 82.38 211 SER A CA 1
ATOM 1771 C C . SER A 1 211 ? 12.172 -5.634 7.228 1.00 82.38 211 SER A C 1
ATOM 1773 O O . SER A 1 211 ? 11.925 -6.334 6.246 1.00 82.38 211 SER A O 1
ATOM 1775 N N . TYR A 1 212 ? 13.267 -4.875 7.328 1.00 84.62 212 TYR A N 1
ATOM 1776 C CA . TYR A 1 212 ? 14.359 -4.812 6.369 1.00 84.62 212 TYR A CA 1
ATOM 1777 C C . TYR A 1 212 ? 15.691 -5.052 7.083 1.00 84.62 212 TYR A C 1
ATOM 1779 O O . TYR A 1 212 ? 16.179 -4.198 7.831 1.00 84.62 212 TYR A O 1
ATOM 1787 N N . ASP A 1 213 ? 16.292 -6.217 6.855 1.00 86.88 213 ASP A N 1
ATOM 1788 C CA . ASP A 1 213 ? 17.647 -6.506 7.322 1.00 86.88 213 ASP A CA 1
ATOM 1789 C C . ASP A 1 213 ? 18.698 -5.660 6.568 1.00 86.88 213 ASP A C 1
ATOM 1791 O O . ASP A 1 213 ? 18.376 -4.728 5.825 1.00 86.88 213 ASP A O 1
ATOM 1795 N N . ALA A 1 214 ? 19.981 -5.883 6.853 1.00 87.69 214 ALA A N 1
ATOM 1796 C CA . ALA A 1 214 ? 21.053 -5.120 6.216 1.00 87.69 214 ALA A CA 1
ATOM 1797 C C . ALA A 1 214 ? 21.121 -5.357 4.696 1.00 87.69 214 ALA A C 1
ATOM 1799 O O . ALA A 1 214 ? 21.320 -4.398 3.949 1.00 87.69 214 ALA A O 1
ATOM 1800 N N . GLU A 1 215 ? 20.899 -6.593 4.241 1.00 90.25 215 GLU A N 1
ATOM 1801 C CA . GLU A 1 215 ? 20.967 -6.946 2.820 1.00 90.25 215 GLU A CA 1
ATOM 1802 C C . GLU A 1 215 ? 19.797 -6.344 2.045 1.00 90.25 215 GLU A C 1
ATOM 1804 O O . GLU A 1 215 ? 20.019 -5.681 1.035 1.00 90.25 215 GLU A O 1
ATOM 1809 N N . LYS A 1 216 ? 18.570 -6.428 2.569 1.00 90.06 216 LYS A N 1
ATOM 1810 C CA . LYS A 1 216 ? 17.411 -5.773 1.948 1.00 90.06 216 LYS A CA 1
ATOM 1811 C C . LYS A 1 216 ? 17.569 -4.256 1.880 1.00 90.06 216 LYS A C 1
ATOM 1813 O O . LYS A 1 216 ? 17.190 -3.633 0.896 1.00 90.06 216 LYS A O 1
ATOM 1818 N N . ARG A 1 217 ? 18.148 -3.626 2.909 1.00 88.94 217 ARG A N 1
ATOM 1819 C CA . ARG A 1 217 ? 18.427 -2.177 2.878 1.00 88.94 217 ARG A CA 1
ATOM 1820 C C . ARG A 1 217 ? 19.468 -1.816 1.823 1.00 88.94 217 ARG A C 1
ATOM 1822 O O . ARG A 1 217 ? 19.318 -0.798 1.151 1.00 88.94 217 ARG A O 1
ATOM 1829 N N . LYS A 1 218 ? 20.499 -2.645 1.659 1.00 91.88 218 LYS A N 1
ATOM 1830 C CA . LYS A 1 218 ? 21.485 -2.498 0.585 1.00 91.88 218 LYS A CA 1
ATOM 1831 C C . LYS A 1 218 ? 20.830 -2.660 -0.788 1.00 91.88 218 LYS A C 1
ATOM 1833 O O . LYS A 1 218 ? 21.088 -1.846 -1.666 1.00 91.88 218 LYS A O 1
ATOM 1838 N N . GLU A 1 219 ? 19.954 -3.645 -0.953 1.00 91.31 219 GLU A N 1
ATOM 1839 C CA . GLU A 1 219 ? 19.190 -3.872 -2.183 1.00 91.31 219 GLU A CA 1
ATOM 1840 C C . GLU A 1 219 ? 18.303 -2.674 -2.537 1.00 91.31 219 GLU A C 1
ATOM 1842 O O . GLU A 1 219 ? 18.320 -2.231 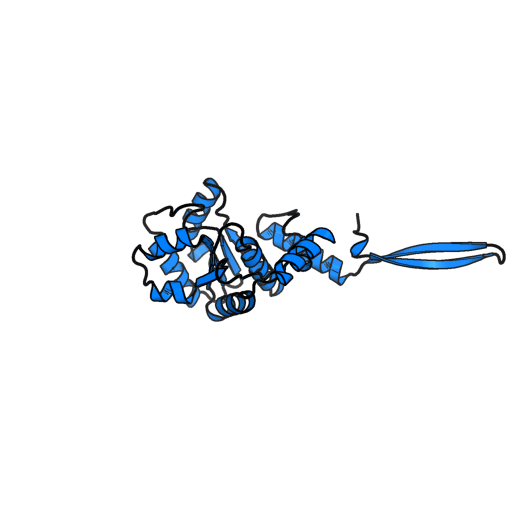-3.683 1.00 91.31 219 GLU A O 1
ATOM 1847 N N . ILE A 1 220 ? 17.608 -2.082 -1.555 1.00 89.69 220 ILE A N 1
ATOM 1848 C CA . ILE A 1 220 ? 16.839 -0.844 -1.758 1.00 89.69 220 ILE A CA 1
ATOM 1849 C C . ILE A 1 220 ? 17.754 0.246 -2.325 1.00 89.69 220 ILE A C 1
ATOM 1851 O O . ILE A 1 220 ? 17.437 0.845 -3.350 1.00 89.69 220 ILE A O 1
ATOM 1855 N N . LEU A 1 221 ? 18.904 0.495 -1.690 1.00 89.56 221 LEU A N 1
ATOM 1856 C CA . LEU A 1 221 ? 19.835 1.537 -2.134 1.00 89.56 221 LEU A CA 1
ATOM 1857 C C . LEU A 1 221 ? 20.369 1.281 -3.548 1.00 89.56 221 LEU A C 1
ATOM 1859 O O . LEU A 1 221 ? 20.419 2.214 -4.346 1.00 89.56 221 LEU A O 1
ATOM 1863 N N . LEU A 1 222 ? 20.740 0.038 -3.867 1.00 89.69 222 LEU A N 1
ATOM 1864 C CA . LEU A 1 222 ? 21.232 -0.336 -5.197 1.00 89.69 222 LEU A CA 1
ATOM 1865 C C . LEU A 1 222 ? 20.145 -0.177 -6.264 1.00 89.69 222 LEU A C 1
ATOM 1867 O O . LEU A 1 222 ? 20.383 0.464 -7.286 1.00 89.69 222 LEU A O 1
ATOM 1871 N N . SER A 1 223 ? 18.928 -0.642 -5.980 1.00 86.25 223 SER A N 1
ATOM 1872 C CA . SER A 1 223 ? 17.789 -0.532 -6.901 1.00 86.25 223 SER A CA 1
ATOM 1873 C C . SER A 1 223 ? 17.434 0.926 -7.212 1.00 86.25 223 SER A C 1
ATOM 1875 O O . SER A 1 223 ? 17.022 1.251 -8.325 1.00 86.25 223 SER A O 1
ATOM 1877 N N . TRP A 1 224 ? 17.632 1.832 -6.247 1.00 85.31 224 TRP A N 1
ATOM 1878 C CA . TRP A 1 224 ? 17.474 3.280 -6.425 1.00 85.31 224 TRP A CA 1
ATOM 1879 C C . TRP A 1 224 ? 18.677 3.986 -7.062 1.00 85.31 224 TRP A C 1
ATOM 1881 O O . TRP A 1 224 ? 18.523 5.127 -7.491 1.00 85.31 224 TRP A O 1
ATOM 1891 N N . ALA A 1 225 ? 19.852 3.359 -7.122 1.00 83.94 225 ALA A N 1
ATOM 1892 C CA . ALA A 1 225 ? 21.051 3.930 -7.736 1.00 83.94 225 ALA A CA 1
ATOM 1893 C C . ALA A 1 225 ? 21.210 3.526 -9.212 1.00 83.94 225 ALA A C 1
ATOM 1895 O O . ALA A 1 225 ? 21.673 4.325 -10.021 1.00 83.94 225 ALA A O 1
ATOM 1896 N N . GLU A 1 226 ? 20.814 2.300 -9.566 1.00 72.62 226 GLU A N 1
ATOM 1897 C CA . GLU A 1 226 ? 20.813 1.774 -10.949 1.00 72.62 226 GLU A CA 1
ATOM 1898 C C . GLU A 1 226 ? 19.598 2.264 -11.774 1.00 72.62 226 GLU A C 1
ATOM 1900 O O . GLU A 1 226 ? 19.549 2.204 -13.009 1.00 72.62 226 GLU A O 1
ATOM 1905 N N . ALA A 1 227 ? 18.630 2.787 -11.035 1.00 60.31 227 ALA A N 1
ATOM 1906 C CA . ALA A 1 227 ? 17.433 3.522 -11.399 1.00 60.31 227 ALA A CA 1
ATOM 1907 C C . ALA A 1 227 ? 17.524 4.697 -12.362 1.00 60.31 227 ALA A C 1
ATOM 1909 O O . ALA A 1 227 ? 16.528 4.908 -13.086 1.00 60.31 227 ALA A O 1
#

Mean predicted aligned error: 7.35 Å

Nearest PDB structures (foldseek):
  7zbh-assembly1_B  TM=5.762E-01  e=2.866E-03  Borreliella burgdorferi B31
  7t3i-assembly1_F  TM=5.314E-01  e=1.208E-02  Thermochaetoides thermophila
  1ng9-assembly1_B  TM=6.041E-01  e=1.731E-02  Escherichia coli
  6tax-assembly1_A  TM=4.098E-01  e=7.745E-02  Mus musculus
  1gvf-assembly1_B-2  TM=2.601E-01  e=5.462E+00  Escherichia coli

Solvent-accessible surface area (backbone atoms only — not comparable to full-atom values): 12737 Å² total; per-residue (Å²): 131,88,59,67,88,54,28,49,79,43,77,48,76,46,67,86,49,107,85,48,83,44,76,49,79,48,69,51,66,45,62,68,61,52,52,50,52,51,51,46,48,54,52,27,44,62,43,73,42,59,88,36,79,82,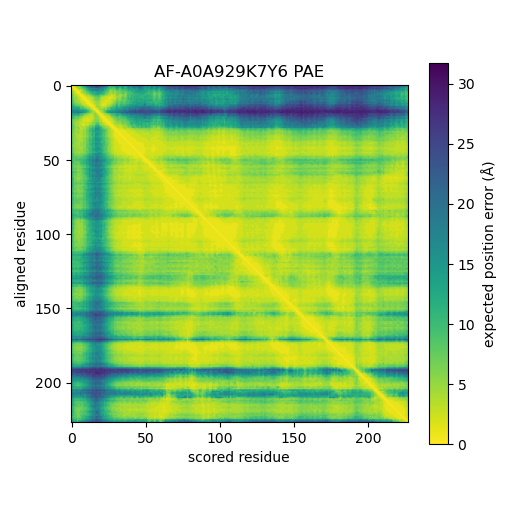62,67,40,55,90,69,44,66,69,79,45,74,54,41,69,59,48,56,48,41,27,70,76,64,29,33,30,34,40,29,17,59,81,95,67,50,56,68,61,50,52,52,49,54,43,50,56,42,38,74,72,70,28,48,50,43,59,39,53,19,84,46,76,69,36,37,52,50,38,50,59,48,44,78,44,39,77,80,69,64,39,66,47,25,36,39,35,39,34,25,80,53,30,74,88,49,60,60,85,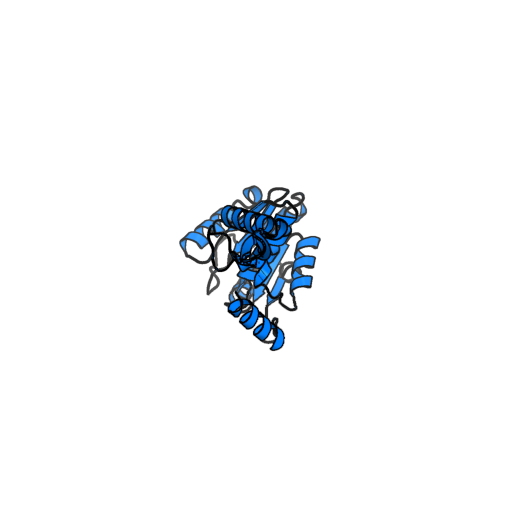60,89,58,54,69,56,36,54,52,46,48,68,53,45,53,74,73,44,58,68,34,37,38,40,35,37,34,37,42,70,27,48,57,55,55,53,70,73,74,59,64,56,70,63,56,56,74,37,50,43,73,42,38,79,92,64,53,31,59,50,73,65,55,50,49,49,37,54,48,35,64,68,82,98